Protein AF-A0A960K4B6-F1 (afdb_monomer_lite)

pLDDT: mean 74.16, std 25.26, range [25.56, 98.56]

Structure (mmCIF, N/CA/C/O backbone):
data_AF-A0A960K4B6-F1
#
_entry.id   AF-A0A960K4B6-F1
#
loop_
_atom_site.group_PDB
_atom_site.id
_atom_site.type_symbol
_atom_site.label_atom_id
_atom_site.label_alt_id
_atom_site.label_comp_id
_atom_site.label_asym_id
_atom_site.label_entity_id
_atom_site.label_seq_id
_atom_site.pdbx_PDB_ins_code
_atom_site.Cartn_x
_atom_site.Cartn_y
_atom_site.Cartn_z
_atom_site.occupancy
_atom_site.B_iso_or_equiv
_atom_site.auth_seq_id
_atom_site.auth_comp_id
_atom_site.auth_asym_id
_atom_site.auth_atom_id
_atom_site.pdbx_PDB_model_num
ATOM 1 N N . MET A 1 1 ? 28.097 -23.115 56.013 1.00 58.34 1 MET A N 1
ATOM 2 C CA . MET A 1 1 ? 27.696 -21.868 55.312 1.00 58.34 1 MET A CA 1
ATOM 3 C C . MET A 1 1 ? 27.474 -22.027 53.795 1.00 58.34 1 MET A C 1
ATOM 5 O O . MET A 1 1 ? 26.961 -21.096 53.191 1.00 58.34 1 MET A O 1
ATOM 9 N N . ASN A 1 2 ? 27.730 -23.191 53.174 1.00 57.69 2 ASN A N 1
ATOM 10 C CA . ASN A 1 2 ? 27.691 -23.323 51.705 1.00 57.69 2 ASN A CA 1
ATOM 11 C C . ASN A 1 2 ? 26.313 -23.585 51.059 1.00 57.69 2 ASN A C 1
ATOM 13 O O . ASN A 1 2 ? 26.154 -23.246 49.891 1.00 57.69 2 ASN A O 1
ATOM 17 N N . SER A 1 3 ? 25.303 -24.122 51.763 1.00 62.88 3 SER A N 1
ATOM 18 C CA . SER A 1 3 ? 24.013 -24.459 51.115 1.00 62.88 3 SER A CA 1
ATOM 19 C C . SER A 1 3 ? 23.072 -23.261 50.916 1.00 62.88 3 SER A C 1
ATOM 21 O O . SER A 1 3 ? 22.309 -23.222 49.951 1.00 62.88 3 SER A O 1
ATOM 23 N N . LYS A 1 4 ? 23.162 -22.231 51.772 1.00 59.06 4 LYS A N 1
ATOM 24 C CA . LYS A 1 4 ? 22.345 -21.009 51.644 1.00 59.06 4 LYS A CA 1
ATOM 25 C C . 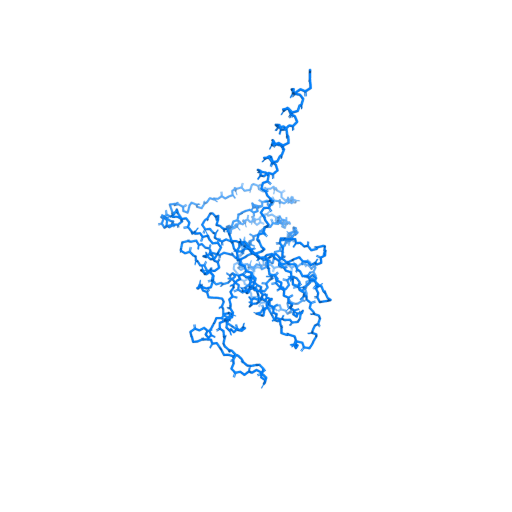LYS A 1 4 ? 22.725 -20.187 50.405 1.00 59.06 4 LYS A C 1
ATOM 27 O O . LYS A 1 4 ? 21.853 -19.617 49.755 1.00 59.06 4 LYS A O 1
ATOM 32 N N . LEU A 1 5 ? 24.005 -20.196 50.023 1.00 68.88 5 LEU A N 1
ATOM 33 C CA . LEU A 1 5 ? 24.502 -19.490 48.838 1.00 68.88 5 LEU A CA 1
ATOM 34 C C . LEU A 1 5 ? 24.047 -20.161 47.528 1.00 68.88 5 LEU A C 1
ATOM 36 O O . LEU A 1 5 ? 23.812 -19.488 46.526 1.00 68.88 5 LEU A O 1
ATOM 40 N N . THR A 1 6 ? 23.875 -21.487 47.533 1.00 68.81 6 THR A N 1
ATOM 41 C CA . THR A 1 6 ? 23.407 -22.251 46.364 1.00 68.81 6 THR A CA 1
ATOM 42 C C . THR A 1 6 ? 21.914 -22.051 46.113 1.00 68.81 6 THR A C 1
ATOM 44 O O . THR A 1 6 ? 21.504 -21.904 44.962 1.00 68.81 6 THR A O 1
ATOM 47 N N . ALA A 1 7 ? 21.107 -21.992 47.177 1.00 67.94 7 ALA A N 1
ATOM 48 C CA . ALA A 1 7 ? 19.676 -21.708 47.077 1.00 67.94 7 ALA A CA 1
ATOM 49 C C . ALA A 1 7 ? 19.412 -20.284 46.557 1.00 67.94 7 ALA A C 1
ATOM 51 O O . ALA A 1 7 ? 18.596 -20.103 45.654 1.00 67.94 7 ALA A O 1
ATOM 52 N N . PHE A 1 8 ? 20.167 -19.293 47.045 1.00 70.69 8 PHE A N 1
ATOM 53 C CA . PHE A 1 8 ? 20.039 -17.904 46.597 1.00 70.69 8 PHE A CA 1
ATOM 54 C C . PHE A 1 8 ? 20.421 -17.730 45.118 1.00 70.69 8 PHE A C 1
ATOM 56 O O . PHE A 1 8 ? 19.698 -17.084 44.363 1.00 70.69 8 PHE A O 1
ATOM 63 N N . ARG A 1 9 ? 21.498 -18.387 44.659 1.00 69.75 9 ARG A N 1
ATOM 64 C CA . ARG A 1 9 ? 21.891 -18.380 43.237 1.00 69.75 9 ARG A CA 1
ATOM 65 C C . ARG A 1 9 ? 20.834 -19.013 42.331 1.00 69.75 9 ARG A C 1
ATOM 67 O O . ARG A 1 9 ? 20.563 -18.478 41.262 1.00 69.75 9 ARG A O 1
ATOM 74 N N . ARG A 1 10 ? 20.203 -20.115 42.752 1.00 71.56 10 ARG A N 1
ATOM 75 C CA . ARG A 1 10 ? 19.125 -20.756 41.976 1.00 71.56 10 ARG A CA 1
ATOM 76 C C . ARG A 1 10 ? 17.871 -19.884 41.911 1.00 71.56 10 ARG A C 1
ATOM 78 O O . ARG A 1 10 ? 17.315 -19.731 40.830 1.00 71.56 10 ARG A O 1
ATOM 85 N N . ALA A 1 11 ? 17.472 -19.267 43.024 1.00 68.25 11 ALA A N 1
ATOM 86 C CA . ALA A 1 11 ? 16.330 -18.352 43.052 1.00 68.25 11 ALA A CA 1
ATOM 87 C C . ALA A 1 11 ? 16.566 -17.118 42.166 1.00 68.25 11 ALA A C 1
ATOM 89 O O . ALA A 1 11 ? 15.678 -16.717 41.420 1.00 68.25 11 ALA A O 1
ATOM 90 N N . MET A 1 12 ? 17.782 -16.564 42.183 1.00 70.62 12 MET A N 1
ATOM 91 C CA . MET A 1 12 ? 18.130 -15.404 41.367 1.00 70.62 12 MET A CA 1
ATOM 92 C C . MET A 1 12 ? 18.181 -15.735 39.866 1.00 70.62 12 MET A C 1
ATOM 94 O O . MET A 1 12 ? 17.694 -14.943 39.067 1.00 70.62 12 MET A O 1
ATOM 98 N N . VAL A 1 13 ? 18.693 -16.911 39.474 1.00 69.88 13 VAL A N 1
ATOM 99 C CA . VAL A 1 13 ? 18.667 -17.364 38.068 1.00 69.88 13 VAL A CA 1
ATOM 100 C C . VAL A 1 13 ? 17.229 -17.565 37.580 1.00 69.88 13 VAL A C 1
ATOM 102 O O . VAL A 1 13 ? 16.900 -17.090 36.497 1.00 69.88 13 VAL A O 1
ATOM 105 N N . PHE A 1 14 ? 16.359 -18.176 38.395 1.00 67.81 14 PHE A N 1
ATOM 106 C CA . PHE A 1 14 ? 14.935 -18.328 38.070 1.00 67.81 14 PHE A CA 1
ATOM 107 C C . PHE A 1 14 ? 14.217 -16.978 37.930 1.00 67.81 14 PHE A C 1
ATOM 109 O O . PHE A 1 14 ? 13.455 -16.785 36.979 1.00 67.81 14 PHE A O 1
ATOM 116 N N . LEU A 1 15 ? 14.489 -16.030 38.832 1.00 64.38 15 LEU A N 1
ATOM 117 C CA . LEU A 1 15 ? 13.916 -14.685 38.777 1.00 64.38 15 LEU A CA 1
ATOM 118 C C . LEU A 1 15 ? 14.389 -13.927 37.524 1.00 64.38 15 LEU A C 1
ATOM 120 O O . LEU A 1 15 ? 13.577 -13.288 36.860 1.00 64.38 15 LEU A O 1
ATOM 124 N N . LEU A 1 16 ? 15.668 -14.054 37.148 1.00 60.41 16 LEU A N 1
ATOM 125 C CA . LEU A 1 16 ? 16.212 -13.418 35.944 1.00 60.41 16 LEU A CA 1
ATOM 126 C C . LEU A 1 16 ? 15.576 -13.984 34.664 1.00 60.41 16 LEU A C 1
ATOM 128 O O . LEU A 1 16 ? 15.208 -13.221 33.774 1.00 60.41 16 LEU A O 1
ATOM 132 N N . THR A 1 17 ? 15.380 -15.304 34.579 1.00 59.88 17 THR A N 1
ATOM 133 C CA . THR A 1 17 ? 14.685 -15.925 33.437 1.00 59.88 17 THR A CA 1
ATOM 134 C C . THR A 1 17 ? 13.208 -15.544 33.360 1.00 59.88 17 THR A C 1
ATOM 136 O O . THR A 1 17 ? 12.688 -15.371 32.260 1.00 59.88 17 THR A O 1
ATOM 139 N N . LEU A 1 18 ? 12.534 -15.355 34.501 1.00 57.44 18 LEU A N 1
ATOM 140 C CA . LEU A 1 18 ? 11.134 -14.925 34.537 1.00 57.44 18 LEU A CA 1
ATOM 141 C C . LEU A 1 18 ? 10.980 -13.464 34.085 1.00 57.44 18 LEU A C 1
ATOM 143 O O . LEU A 1 18 ? 10.060 -13.150 33.336 1.00 57.44 18 LEU A O 1
ATOM 147 N N . VAL A 1 19 ? 11.907 -12.582 34.476 1.00 57.81 19 VAL A N 1
ATOM 148 C CA . VAL A 1 19 ? 11.920 -11.177 34.029 1.00 57.81 19 VAL A CA 1
ATOM 149 C C . VAL A 1 19 ? 12.190 -11.076 32.522 1.00 57.81 19 VAL A C 1
ATOM 151 O O . VAL A 1 19 ? 11.526 -10.296 31.847 1.00 57.81 19 VAL A O 1
ATOM 154 N N . VAL A 1 20 ? 13.077 -11.909 31.964 1.00 56.72 20 VAL A N 1
ATOM 155 C CA . VAL A 1 20 ? 13.324 -11.961 30.507 1.00 56.72 20 VAL A CA 1
ATOM 156 C C . VAL A 1 20 ? 12.122 -12.525 29.731 1.00 56.72 20 VAL A C 1
ATOM 158 O O . VAL A 1 20 ? 11.889 -12.102 28.604 1.00 56.72 20 VAL A O 1
ATOM 161 N N . LEU A 1 21 ? 11.315 -13.418 30.322 1.00 53.50 21 LEU A N 1
ATOM 162 C CA . LEU A 1 21 ? 10.063 -13.896 29.711 1.00 53.50 21 LEU A CA 1
ATOM 163 C C . LEU A 1 21 ? 8.911 -12.877 29.789 1.00 53.50 21 LEU A C 1
ATOM 165 O O . LEU A 1 21 ? 8.047 -12.874 28.916 1.00 53.50 21 LEU A O 1
ATOM 169 N N . LEU A 1 22 ? 8.882 -12.033 30.828 1.00 52.50 22 LEU A N 1
ATOM 170 C CA . LEU A 1 22 ? 7.865 -10.986 31.012 1.00 52.50 22 LEU A CA 1
ATOM 171 C C . LEU A 1 22 ? 8.175 -9.707 30.225 1.00 52.50 22 LEU A C 1
ATOM 173 O O . LEU A 1 22 ? 7.262 -8.940 29.918 1.00 52.50 22 LEU A O 1
ATOM 177 N N . MET A 1 23 ? 9.437 -9.489 29.849 1.00 49.72 23 MET A N 1
ATOM 178 C CA . MET A 1 23 ? 9.809 -8.523 28.818 1.00 49.72 23 MET A CA 1
ATOM 179 C C . MET A 1 23 ? 9.471 -9.114 27.450 1.00 49.72 23 MET A C 1
ATOM 181 O O . MET A 1 23 ? 10.351 -9.560 26.715 1.00 49.72 23 MET A O 1
ATOM 185 N N . GLY A 1 24 ? 8.170 -9.151 27.140 1.00 48.28 24 GLY A N 1
ATOM 186 C CA . GLY A 1 24 ? 7.663 -9.519 25.825 1.00 48.28 24 GLY A CA 1
ATOM 187 C C . GLY A 1 24 ? 8.527 -8.874 24.748 1.00 48.28 24 GLY A C 1
ATOM 188 O O . GLY A 1 24 ? 8.803 -7.673 24.796 1.00 48.28 24 GLY A O 1
ATOM 189 N N . THR A 1 25 ? 9.015 -9.692 23.813 1.00 48.78 25 THR A N 1
ATOM 190 C CA . THR A 1 25 ? 9.734 -9.192 22.641 1.00 48.78 25 THR A CA 1
ATOM 191 C C . THR A 1 25 ? 8.912 -8.053 22.052 1.00 48.78 25 THR A C 1
ATOM 193 O O . THR A 1 25 ? 7.707 -8.266 21.907 1.00 48.78 25 THR A O 1
ATOM 196 N N . PRO A 1 26 ? 9.499 -6.879 21.740 1.00 51.50 26 PRO A N 1
ATOM 197 C CA . PRO A 1 26 ? 8.747 -5.797 21.123 1.00 51.50 26 PRO A CA 1
ATOM 198 C C . PRO A 1 26 ? 8.012 -6.401 19.937 1.00 51.50 26 PRO A C 1
ATOM 200 O O . PRO A 1 26 ? 8.666 -6.930 19.032 1.00 51.50 26 PRO A O 1
ATOM 203 N N . ASP A 1 27 ? 6.677 -6.431 20.020 1.00 49.31 27 ASP A N 1
ATOM 204 C CA . ASP A 1 27 ? 5.833 -7.026 18.995 1.00 49.31 27 ASP A CA 1
ATOM 205 C C . ASP A 1 27 ? 6.339 -6.486 17.670 1.00 49.31 27 ASP A C 1
ATOM 207 O O . ASP A 1 27 ? 6.368 -5.269 17.470 1.00 49.31 27 ASP A O 1
ATOM 211 N N . SER A 1 28 ? 6.858 -7.374 16.816 1.00 53.62 28 SER A N 1
ATOM 212 C CA . SER A 1 28 ? 7.431 -6.960 15.542 1.00 53.62 28 SER A CA 1
ATOM 213 C C . SER A 1 28 ? 6.320 -6.198 14.829 1.00 53.62 28 SER A C 1
ATOM 215 O O . SER A 1 28 ? 5.317 -6.812 14.448 1.00 53.62 28 SER A O 1
ATOM 217 N N . LEU A 1 29 ? 6.440 -4.870 14.748 1.00 64.00 29 LEU A N 1
ATOM 218 C CA . LEU A 1 29 ? 5.318 -4.048 14.332 1.00 64.00 29 LEU A CA 1
ATOM 219 C C . LEU A 1 29 ? 4.958 -4.468 12.916 1.00 64.00 29 LEU A C 1
ATOM 221 O O . LEU A 1 29 ? 5.794 -4.486 12.005 1.00 64.00 29 LEU A O 1
ATOM 225 N N . ALA A 1 30 ? 3.708 -4.878 12.747 1.00 67.88 30 ALA A N 1
ATOM 226 C CA . ALA A 1 30 ? 3.228 -5.273 11.447 1.00 67.88 30 ALA A CA 1
ATOM 227 C C . ALA A 1 30 ? 3.388 -4.109 10.472 1.00 67.88 30 ALA A C 1
ATOM 229 O O . ALA A 1 30 ? 3.145 -2.950 10.784 1.00 67.88 30 ALA A O 1
ATOM 230 N N . LYS A 1 31 ? 3.829 -4.423 9.263 1.00 85.62 31 LYS A N 1
ATOM 231 C CA . LYS A 1 31 ? 4.236 -3.399 8.294 1.00 85.62 31 LYS A CA 1
ATOM 232 C C . LYS A 1 31 ? 3.047 -2.799 7.563 1.00 85.62 31 LYS A C 1
ATOM 234 O O . LYS A 1 31 ? 3.075 -1.632 7.190 1.00 85.62 31 LYS A O 1
ATOM 239 N N . THR A 1 32 ? 1.996 -3.600 7.432 1.00 95.56 32 THR A N 1
ATOM 240 C CA . THR A 1 32 ? 0.631 -3.119 7.282 1.00 95.56 32 THR A CA 1
ATOM 241 C C . THR A 1 32 ? -0.027 -3.220 8.649 1.00 95.56 32 THR A C 1
ATOM 243 O O . THR A 1 32 ? -0.199 -4.339 9.145 1.00 95.56 32 THR A O 1
ATOM 246 N N . THR A 1 33 ? -0.398 -2.090 9.245 1.00 95.31 33 THR A N 1
ATOM 247 C CA . THR A 1 33 ? -1.211 -2.071 10.464 1.00 95.31 33 THR A CA 1
ATOM 248 C C . THR A 1 33 ? -2.643 -1.677 10.155 1.00 95.31 33 THR A C 1
ATOM 250 O O . THR A 1 33 ? -2.915 -0.904 9.237 1.00 95.31 33 THR A O 1
ATOM 253 N N . VAL A 1 34 ? -3.572 -2.214 10.935 1.00 96.81 34 VAL A N 1
ATOM 254 C CA . VAL A 1 34 ? -4.965 -1.776 10.951 1.00 96.81 34 VAL A CA 1
ATOM 255 C C . VAL A 1 34 ? -5.332 -1.500 12.395 1.00 96.81 34 VAL A C 1
ATOM 257 O O . VAL A 1 34 ? -5.162 -2.370 13.251 1.00 96.81 34 VAL A O 1
ATOM 260 N N . ALA A 1 35 ? -5.826 -0.296 12.654 1.00 96.19 35 ALA A N 1
ATOM 261 C CA . ALA A 1 35 ? -6.250 0.131 13.979 1.00 96.19 35 ALA A CA 1
ATOM 262 C C . ALA A 1 35 ? -7.550 0.928 13.885 1.00 96.19 35 ALA A C 1
ATOM 264 O O . ALA A 1 35 ? -7.755 1.680 12.932 1.00 96.19 35 ALA A O 1
ATOM 265 N N . GLU A 1 36 ? -8.419 0.774 14.878 1.00 96.44 36 GLU A N 1
ATOM 266 C CA . GLU A 1 36 ? -9.608 1.605 15.046 1.00 96.44 36 GLU A CA 1
ATOM 267 C C . GLU A 1 36 ? -9.354 2.642 16.137 1.00 96.44 36 GLU A C 1
ATOM 269 O O . GLU A 1 36 ? -8.806 2.323 17.193 1.00 96.44 36 GLU A O 1
ATOM 274 N N . LYS A 1 37 ? -9.734 3.889 15.861 1.00 95.38 37 LYS A N 1
ATOM 275 C CA . LYS A 1 37 ? -9.784 4.963 16.846 1.00 95.38 37 LYS A CA 1
ATOM 276 C C . LYS A 1 37 ? -10.879 5.946 16.447 1.00 95.38 37 LYS A C 1
ATOM 278 O O . LYS A 1 37 ? -10.947 6.355 15.290 1.00 95.38 37 LYS A O 1
ATOM 283 N N . ASP A 1 38 ? -11.718 6.327 17.405 1.00 95.31 38 ASP A N 1
ATOM 284 C CA . ASP A 1 38 ? -12.768 7.341 17.244 1.00 95.31 38 ASP A CA 1
ATOM 285 C C . ASP A 1 38 ? -13.671 7.109 16.017 1.00 95.31 38 ASP A C 1
ATOM 287 O O . ASP A 1 38 ? -13.982 8.023 15.255 1.00 95.31 38 ASP A O 1
ATOM 291 N N . CYS A 1 39 ? -14.104 5.859 15.818 1.00 96.44 39 CYS A N 1
ATOM 292 C CA . CYS A 1 39 ? -14.954 5.433 14.703 1.00 96.44 39 CYS A CA 1
ATOM 293 C C . CYS A 1 39 ? -14.304 5.584 13.318 1.00 96.44 39 CYS A C 1
ATOM 295 O O . CYS A 1 39 ? -14.992 5.597 12.287 1.00 96.44 39 CYS A O 1
ATOM 297 N N . VAL A 1 40 ? -12.972 5.657 13.284 1.00 97.25 40 VAL A N 1
ATOM 298 C CA . VAL A 1 40 ? -12.157 5.645 12.074 1.00 97.25 40 VAL A CA 1
ATOM 299 C C . VAL A 1 40 ? -11.195 4.467 12.133 1.00 97.25 40 VAL A C 1
ATOM 301 O O . VAL A 1 40 ? -10.341 4.369 13.013 1.00 97.25 40 VAL A O 1
ATOM 304 N N . ILE A 1 41 ? -11.305 3.577 11.154 1.00 98.25 41 ILE A N 1
ATOM 305 C CA . ILE A 1 41 ? -10.329 2.519 10.928 1.00 98.25 41 ILE A CA 1
ATOM 306 C C . ILE A 1 41 ? -9.240 3.069 10.013 1.00 98.25 41 ILE A C 1
ATOM 308 O O . ILE A 1 41 ? -9.507 3.495 8.889 1.00 98.25 41 ILE A O 1
ATOM 312 N N . THR A 1 42 ? -8.008 3.060 10.502 1.00 98.38 42 THR A N 1
ATOM 313 C CA . THR A 1 42 ? -6.822 3.481 9.757 1.00 98.38 42 THR A CA 1
ATOM 314 C C . THR A 1 42 ? -6.054 2.248 9.314 1.00 98.38 42 THR A C 1
ATOM 316 O O . THR A 1 42 ? -5.637 1.450 10.154 1.00 98.38 42 THR A O 1
ATOM 319 N N . ILE A 1 43 ? -5.871 2.101 8.005 1.00 98.50 43 ILE A N 1
ATOM 320 C CA . ILE A 1 43 ? -4.998 1.095 7.401 1.00 98.50 43 ILE A CA 1
ATOM 321 C C . ILE A 1 43 ? -3.689 1.800 7.044 1.00 98.50 43 ILE A C 1
ATOM 323 O O . ILE A 1 43 ? -3.655 2.616 6.122 1.00 98.50 43 ILE A O 1
ATOM 327 N N . THR A 1 44 ? -2.621 1.509 7.781 1.00 98.19 44 THR A N 1
ATOM 328 C CA . THR A 1 44 ? -1.305 2.120 7.566 1.00 98.19 44 THR A CA 1
ATOM 329 C C . THR A 1 44 ? -0.391 1.144 6.848 1.00 98.19 44 THR A C 1
ATOM 331 O O . THR A 1 44 ? -0.144 0.046 7.345 1.00 98.19 44 THR A O 1
ATOM 334 N N . LEU A 1 45 ? 0.154 1.555 5.707 1.00 98.19 45 LEU A N 1
ATOM 335 C CA . LEU A 1 45 ? 1.106 0.782 4.921 1.00 98.19 45 LEU A CA 1
ATOM 336 C C . LEU A 1 45 ? 2.496 1.422 5.008 1.00 98.19 45 LEU A C 1
ATOM 338 O O . LEU A 1 45 ? 2.735 2.491 4.449 1.00 98.19 45 LEU A O 1
ATOM 342 N N . ASN A 1 46 ? 3.427 0.755 5.686 1.00 97.62 46 ASN A N 1
ATOM 343 C CA . ASN A 1 46 ? 4.820 1.185 5.788 1.00 97.62 46 ASN A CA 1
ATOM 344 C C . ASN A 1 46 ? 5.667 0.443 4.751 1.00 97.62 46 ASN A C 1
ATOM 346 O O . ASN A 1 46 ? 5.759 -0.785 4.781 1.00 97.62 46 ASN A O 1
ATOM 350 N N . ILE A 1 47 ? 6.305 1.168 3.839 1.00 98.25 47 ILE A N 1
ATOM 351 C CA . ILE A 1 47 ? 7.147 0.643 2.761 1.00 98.25 47 ILE A CA 1
ATOM 352 C C . ILE A 1 47 ? 8.534 1.265 2.884 1.00 98.25 47 ILE A C 1
ATOM 354 O O . ILE A 1 47 ? 8.678 2.463 3.092 1.00 98.25 47 ILE A O 1
ATOM 358 N N . GLN A 1 48 ? 9.570 0.458 2.703 1.00 97.88 48 GLN A N 1
ATOM 359 C CA . GLN A 1 48 ? 10.926 0.920 2.469 1.00 97.88 48 GLN A CA 1
ATOM 360 C C . GLN A 1 48 ? 11.354 0.464 1.081 1.00 97.88 48 GLN A C 1
ATOM 362 O O . GLN A 1 48 ? 11.280 -0.727 0.748 1.00 97.88 48 GLN A O 1
ATOM 367 N N . ILE A 1 49 ? 11.803 1.424 0.282 1.00 98.44 49 ILE A N 1
ATOM 368 C CA . ILE A 1 49 ? 12.331 1.182 -1.050 1.00 98.44 49 ILE A CA 1
ATOM 369 C C . ILE A 1 49 ? 13.862 1.181 -1.047 1.00 98.44 49 ILE A C 1
ATOM 371 O O . ILE A 1 49 ? 14.510 1.909 -0.295 1.00 98.44 49 ILE A O 1
ATOM 375 N N . SER A 1 50 ? 14.438 0.340 -1.902 1.00 97.94 50 SER A N 1
ATOM 376 C CA . SER A 1 50 ? 15.886 0.199 -2.094 1.00 97.94 50 SER A CA 1
ATOM 377 C C . SER A 1 50 ? 16.212 -0.132 -3.550 1.00 97.94 50 SER A C 1
ATOM 379 O O . SER A 1 50 ? 15.332 -0.544 -4.298 1.00 97.94 50 SER A O 1
ATOM 381 N N . GLY A 1 51 ? 17.473 -0.018 -3.963 1.00 97.00 51 GLY A N 1
ATOM 382 C CA . GLY A 1 51 ? 17.910 -0.369 -5.318 1.00 97.00 51 GLY A CA 1
ATOM 383 C C . GLY A 1 51 ? 18.079 0.837 -6.248 1.00 97.00 51 GLY A C 1
ATOM 384 O O . GLY A 1 51 ? 17.831 1.971 -5.849 1.00 97.00 51 GLY A O 1
ATOM 385 N N . PRO A 1 52 ? 18.544 0.610 -7.489 1.00 96.88 52 PRO A N 1
ATOM 386 C CA . PRO A 1 52 ? 19.036 1.679 -8.359 1.00 96.88 52 PRO A CA 1
ATOM 387 C C . PRO A 1 52 ? 17.956 2.663 -8.827 1.00 96.88 52 PRO A C 1
ATOM 389 O O . PRO A 1 52 ? 18.299 3.776 -9.215 1.00 96.88 52 PRO A O 1
ATOM 392 N N . GLY A 1 53 ? 16.677 2.270 -8.824 1.00 97.19 53 GLY A N 1
ATOM 393 C CA . GLY A 1 53 ? 15.560 3.165 -9.150 1.00 97.19 53 GLY A CA 1
ATOM 394 C C . GLY A 1 53 ? 14.922 3.830 -7.924 1.00 97.19 53 GLY A C 1
ATOM 395 O O . GLY A 1 53 ? 13.979 4.601 -8.069 1.00 97.19 53 GLY A O 1
ATOM 396 N N . ALA A 1 54 ? 15.393 3.531 -6.707 1.00 97.62 54 ALA A N 1
ATOM 397 C CA . ALA A 1 54 ? 14.810 4.065 -5.481 1.00 97.62 54 ALA A CA 1
ATOM 398 C C . ALA A 1 54 ? 15.278 5.509 -5.242 1.00 97.62 54 ALA A C 1
ATOM 400 O O . ALA A 1 54 ? 16.355 5.763 -4.704 1.00 97.62 54 ALA A O 1
ATOM 401 N N . THR A 1 55 ? 14.459 6.467 -5.666 1.00 97.44 55 THR A N 1
ATOM 402 C CA . THR A 1 55 ? 14.683 7.903 -5.454 1.00 97.44 55 THR A CA 1
ATOM 403 C C . THR A 1 55 ? 13.601 8.487 -4.548 1.00 97.44 55 THR A C 1
ATOM 405 O O . THR A 1 55 ? 12.536 7.891 -4.370 1.00 97.44 55 THR A O 1
ATOM 408 N N . ALA A 1 56 ? 13.843 9.676 -3.986 1.00 97.81 56 ALA A N 1
ATOM 409 C CA . ALA A 1 56 ? 12.834 10.381 -3.191 1.00 97.81 56 ALA A CA 1
ATOM 410 C C . ALA A 1 56 ? 11.574 10.699 -4.019 1.00 97.81 56 ALA A C 1
ATOM 412 O O . ALA A 1 56 ? 10.460 10.536 -3.531 1.00 97.81 56 ALA A O 1
ATOM 413 N N . ALA A 1 57 ? 11.744 11.053 -5.299 1.00 97.38 57 ALA A N 1
ATOM 414 C CA . ALA A 1 57 ? 10.633 11.290 -6.219 1.00 97.38 57 ALA A CA 1
ATOM 415 C C . ALA A 1 57 ? 9.788 10.024 -6.446 1.00 97.38 57 ALA A C 1
ATOM 417 O O . ALA A 1 57 ? 8.560 10.085 -6.414 1.00 97.38 57 ALA A O 1
ATOM 418 N N . VAL A 1 58 ? 10.427 8.858 -6.610 1.00 98.00 58 VAL A N 1
ATOM 419 C CA . VAL A 1 58 ? 9.710 7.578 -6.722 1.00 98.00 58 VAL A CA 1
ATOM 420 C C . VAL A 1 58 ? 9.000 7.230 -5.411 1.00 98.00 58 VAL A C 1
ATOM 422 O O . VAL A 1 58 ? 7.850 6.799 -5.453 1.00 98.00 58 VAL A O 1
ATOM 425 N N . ALA A 1 59 ? 9.629 7.461 -4.252 1.00 98.44 59 ALA A N 1
ATOM 426 C CA . ALA A 1 59 ? 8.986 7.255 -2.952 1.00 98.44 59 ALA A CA 1
ATOM 427 C C . ALA A 1 59 ? 7.715 8.104 -2.796 1.00 98.44 59 ALA A C 1
ATOM 429 O O . ALA A 1 59 ? 6.665 7.574 -2.427 1.00 98.44 59 ALA A O 1
ATOM 430 N N . GLN A 1 60 ? 7.797 9.393 -3.137 1.00 98.25 60 GLN A N 1
ATOM 431 C CA . GLN A 1 60 ? 6.659 10.306 -3.074 1.00 98.25 60 GLN A CA 1
ATOM 432 C C . GLN A 1 60 ? 5.558 9.901 -4.057 1.00 98.25 60 GLN A C 1
ATOM 434 O O . GLN A 1 60 ? 4.396 9.819 -3.671 1.00 98.25 60 GLN A O 1
ATOM 439 N N . LYS A 1 61 ? 5.919 9.557 -5.300 1.00 98.00 61 LYS A N 1
ATOM 440 C CA . LYS A 1 61 ? 4.966 9.055 -6.299 1.00 98.00 61 LYS A CA 1
ATOM 441 C C . LYS A 1 61 ? 4.230 7.812 -5.797 1.00 98.00 61 LYS A C 1
ATOM 443 O O . LYS A 1 61 ? 3.010 7.754 -5.893 1.00 98.00 61 LYS A O 1
ATOM 448 N N . ILE A 1 62 ? 4.944 6.833 -5.234 1.00 98.56 62 ILE A N 1
ATOM 449 C CA . ILE A 1 62 ? 4.336 5.624 -4.655 1.00 98.56 62 ILE A CA 1
ATOM 450 C C . ILE A 1 62 ? 3.328 6.005 -3.565 1.00 98.56 62 ILE A C 1
ATOM 452 O O . ILE A 1 62 ? 2.197 5.523 -3.600 1.00 98.56 62 ILE A O 1
ATOM 456 N N . LYS A 1 63 ? 3.722 6.874 -2.624 1.00 98.50 63 LYS A N 1
ATOM 457 C CA . LYS A 1 63 ? 2.844 7.343 -1.544 1.00 98.50 63 LYS A CA 1
ATOM 458 C C . LYS A 1 63 ? 1.565 7.971 -2.103 1.00 98.50 63 LYS A C 1
ATOM 460 O O . LYS A 1 63 ? 0.475 7.463 -1.842 1.00 98.50 63 LYS A O 1
ATOM 465 N N . THR A 1 64 ? 1.714 9.029 -2.898 1.00 98.25 64 THR A N 1
ATOM 466 C CA . THR A 1 64 ? 0.598 9.823 -3.425 1.00 98.25 64 THR A CA 1
ATOM 467 C C . THR A 1 64 ? -0.362 8.970 -4.251 1.00 98.25 64 THR A C 1
ATOM 469 O O . THR A 1 64 ? -1.571 9.037 -4.054 1.00 98.25 64 THR A O 1
ATOM 472 N N . GLU A 1 65 ? 0.148 8.124 -5.146 1.00 98.06 65 GLU A N 1
ATOM 473 C CA . GLU A 1 65 ? -0.696 7.315 -6.033 1.00 98.06 65 GLU A CA 1
ATOM 474 C C . GLU A 1 65 ? -1.489 6.237 -5.281 1.00 98.06 65 GLU A C 1
ATOM 476 O O . GLU A 1 65 ? -2.656 5.987 -5.599 1.00 98.06 65 GLU A O 1
ATOM 481 N N . ILE A 1 66 ? -0.892 5.608 -4.260 1.00 98.56 66 ILE A N 1
ATOM 482 C CA . ILE A 1 66 ? -1.606 4.623 -3.438 1.00 98.56 66 ILE A CA 1
ATOM 483 C C . ILE A 1 66 ? -2.694 5.322 -2.612 1.00 98.56 66 ILE A C 1
ATOM 485 O O . ILE A 1 66 ? -3.841 4.865 -2.616 1.00 98.56 66 ILE A O 1
ATOM 489 N N . GLU A 1 67 ? -2.370 6.431 -1.940 1.00 98.38 67 GLU A N 1
ATOM 490 C CA . GLU A 1 67 ? -3.340 7.182 -1.130 1.00 98.38 67 GLU A CA 1
ATOM 491 C C . GLU A 1 67 ? -4.495 7.707 -1.990 1.00 98.38 67 GLU A C 1
ATOM 493 O O . GLU A 1 67 ? -5.657 7.466 -1.655 1.00 98.38 67 GLU A O 1
ATOM 498 N N . ASN A 1 68 ? -4.205 8.304 -3.150 1.00 97.88 68 ASN A N 1
ATOM 499 C CA . ASN A 1 68 ? -5.223 8.775 -4.093 1.00 97.88 68 ASN A CA 1
ATOM 500 C C . ASN A 1 68 ? -6.118 7.635 -4.598 1.00 97.88 68 ASN A C 1
ATOM 502 O O . ASN A 1 68 ? -7.330 7.804 -4.751 1.00 97.88 68 ASN A O 1
ATOM 506 N N . CYS A 1 69 ? -5.555 6.452 -4.855 1.00 97.69 69 CYS A N 1
ATOM 507 C CA . CYS A 1 69 ? -6.341 5.318 -5.330 1.00 97.69 69 CYS A CA 1
ATOM 508 C C . CYS A 1 69 ? -7.347 4.823 -4.276 1.00 97.69 69 CYS A C 1
ATOM 510 O O . CYS A 1 69 ? -8.489 4.494 -4.619 1.00 97.69 69 CYS A O 1
ATOM 512 N N . TYR A 1 70 ? -6.932 4.734 -3.011 1.00 98.19 70 TYR A N 1
ATOM 513 C CA . TYR A 1 70 ? -7.737 4.121 -1.953 1.00 98.19 70 TYR A CA 1
ATOM 514 C C . TYR A 1 70 ? -8.622 5.118 -1.191 1.00 98.19 70 TYR A C 1
ATOM 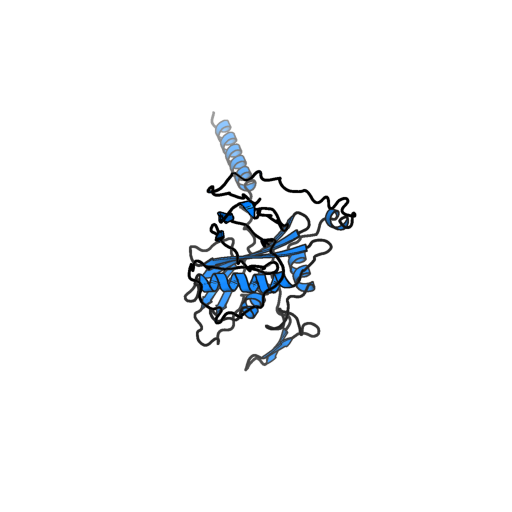516 O O . TYR A 1 70 ? -9.774 4.793 -0.900 1.00 98.19 70 TYR A O 1
ATOM 524 N N . ASN A 1 71 ? -8.151 6.334 -0.904 1.00 97.88 71 ASN A N 1
ATOM 525 C CA . ASN A 1 71 ? -8.913 7.296 -0.098 1.00 97.88 71 ASN A CA 1
ATOM 526 C C . ASN A 1 71 ? -10.078 7.950 -0.861 1.00 97.88 71 ASN A C 1
ATOM 528 O O . ASN A 1 71 ? -11.066 8.342 -0.245 1.00 97.88 71 ASN A O 1
ATOM 532 N N . ASN A 1 72 ? -10.052 7.958 -2.197 1.00 94.56 72 ASN A N 1
ATOM 533 C CA . ASN A 1 72 ? -11.109 8.562 -3.020 1.00 94.56 72 ASN A CA 1
ATOM 534 C C . ASN A 1 72 ? -12.416 7.743 -3.113 1.00 94.56 72 ASN A C 1
ATOM 536 O O . ASN A 1 72 ? -13.337 8.138 -3.826 1.00 94.56 72 ASN A O 1
ATOM 540 N N . GLN A 1 73 ? -12.523 6.594 -2.434 1.00 93.31 73 GLN A N 1
ATOM 541 C CA . GLN A 1 73 ? -13.700 5.709 -2.516 1.00 93.31 73 GLN A CA 1
ATOM 542 C C . GLN A 1 73 ? -14.648 5.798 -1.305 1.00 93.31 73 GLN A C 1
ATOM 544 O O . GLN A 1 73 ? -15.678 5.128 -1.303 1.00 93.31 73 GLN A O 1
ATOM 549 N N . ASN A 1 74 ? -14.333 6.604 -0.279 1.00 95.44 74 ASN A N 1
ATOM 550 C CA . ASN A 1 74 ? -15.165 6.776 0.926 1.00 95.44 74 ASN A CA 1
ATOM 551 C C . ASN A 1 74 ? -15.583 5.452 1.602 1.00 95.44 74 ASN A C 1
ATOM 553 O O . ASN A 1 74 ? -16.740 5.268 1.993 1.00 95.44 74 ASN A O 1
ATOM 557 N N . PHE A 1 75 ? -14.637 4.520 1.735 1.00 98.19 75 PHE A N 1
ATOM 558 C CA . PHE A 1 75 ? -14.888 3.196 2.297 1.00 98.19 75 PHE A CA 1
ATOM 559 C C . PHE A 1 75 ? -15.426 3.245 3.733 1.00 98.19 75 PHE A C 1
ATOM 561 O O . PHE A 1 75 ? -15.051 4.096 4.548 1.00 98.19 75 PHE A O 1
ATOM 568 N N . LYS A 1 76 ? -16.275 2.267 4.061 1.00 97.88 76 LYS A N 1
ATOM 569 C CA . LYS A 1 76 ? -16.804 2.056 5.415 1.00 97.88 76 LYS A CA 1
ATOM 570 C C . LYS A 1 76 ? -16.699 0.598 5.827 1.00 97.88 76 LYS A C 1
ATOM 572 O O . LYS A 1 76 ? -16.850 -0.290 4.997 1.00 97.88 76 LYS A O 1
ATOM 577 N N . PHE A 1 77 ? -16.496 0.345 7.110 1.00 97.44 77 PHE A N 1
ATOM 578 C CA . PHE A 1 77 ? -16.568 -0.996 7.684 1.00 97.44 77 PHE A CA 1
ATOM 579 C C . PHE A 1 77 ? -17.538 -0.967 8.859 1.00 97.44 77 PHE A C 1
ATOM 581 O O . PHE A 1 77 ? -17.293 -0.296 9.864 1.00 97.44 77 PHE A O 1
ATOM 588 N N . ASP A 1 78 ? -18.676 -1.636 8.693 1.00 96.06 78 ASP A N 1
ATOM 589 C CA . ASP A 1 78 ? -19.869 -1.440 9.514 1.00 96.06 78 ASP A CA 1
ATOM 590 C C . ASP A 1 78 ? -20.252 0.050 9.604 1.00 96.06 78 ASP A C 1
ATOM 592 O O . ASP A 1 78 ? -20.756 0.629 8.644 1.00 96.06 78 ASP A O 1
ATOM 596 N N . CYS A 1 79 ? -19.999 0.689 10.746 1.00 94.56 79 CYS A N 1
ATOM 597 C CA . CYS A 1 79 ? -20.286 2.105 10.988 1.00 94.56 79 CYS A CA 1
ATOM 598 C C . CYS A 1 79 ? -19.031 2.990 11.011 1.00 94.56 79 CYS A C 1
ATOM 600 O O . CYS A 1 79 ? -19.158 4.211 11.097 1.00 94.56 79 CYS A O 1
ATOM 602 N N . CYS A 1 80 ? -17.838 2.404 10.893 1.00 97.56 80 CYS A N 1
ATOM 603 C CA . CYS A 1 80 ? -16.581 3.137 10.915 1.00 97.56 80 CYS A CA 1
ATOM 604 C C . CYS A 1 80 ? -16.225 3.635 9.514 1.00 97.56 80 CYS A C 1
ATOM 606 O O . CYS A 1 80 ? -16.363 2.901 8.528 1.00 97.56 80 CYS A O 1
ATOM 608 N N . LYS A 1 81 ? -15.715 4.866 9.427 1.00 97.88 81 LYS A N 1
ATOM 609 C CA . LYS A 1 81 ? -15.034 5.346 8.215 1.00 97.88 81 LYS A CA 1
ATOM 610 C C . LYS A 1 81 ? -13.694 4.626 8.086 1.00 97.88 81 LYS A C 1
ATOM 612 O O . LYS A 1 81 ? -13.074 4.316 9.101 1.00 97.88 81 LYS A O 1
ATOM 617 N N . VAL A 1 82 ? -13.238 4.381 6.865 1.00 98.56 82 VAL A N 1
ATOM 618 C CA . VAL A 1 82 ? -11.919 3.789 6.618 1.00 98.56 82 VAL A CA 1
ATOM 619 C C . VAL A 1 82 ? -11.026 4.809 5.923 1.00 98.56 82 VAL A C 1
ATOM 621 O O . VAL A 1 82 ? -11.454 5.434 4.954 1.00 98.56 82 VAL A O 1
ATOM 624 N N . LYS A 1 83 ? -9.790 4.959 6.406 1.00 98.06 83 LYS A N 1
ATOM 625 C CA . LYS A 1 83 ? -8.746 5.771 5.771 1.00 98.06 83 LYS A CA 1
ATOM 626 C C . LYS A 1 83 ? -7.464 4.969 5.587 1.00 98.06 83 LYS A C 1
ATOM 628 O O . LYS A 1 83 ? -7.141 4.107 6.406 1.00 98.06 83 LYS A O 1
ATOM 633 N N . PHE A 1 84 ? -6.728 5.288 4.536 1.00 98.50 84 PHE A N 1
ATOM 634 C CA . PHE A 1 84 ? -5.434 4.705 4.212 1.00 98.50 84 PHE A CA 1
ATOM 635 C C . PHE A 1 84 ? -4.340 5.743 4.437 1.00 98.50 84 PHE A C 1
ATOM 637 O O . PHE A 1 84 ? -4.492 6.897 4.037 1.00 98.50 84 PHE A O 1
ATOM 644 N N . VAL A 1 85 ? -3.251 5.323 5.074 1.00 98.19 85 VAL A N 1
ATOM 645 C CA . VAL A 1 85 ? -2.048 6.134 5.294 1.00 98.19 85 VAL A CA 1
ATOM 646 C C . VAL A 1 85 ? -0.858 5.360 4.756 1.00 98.19 85 VAL A C 1
ATOM 648 O O . VAL A 1 85 ? -0.672 4.192 5.105 1.00 98.19 85 VAL A O 1
ATOM 651 N N . VAL A 1 86 ? -0.048 5.984 3.910 1.00 98.44 86 VAL A N 1
ATOM 652 C CA . VAL A 1 86 ? 1.095 5.331 3.271 1.00 98.44 86 VAL A CA 1
ATOM 653 C C . VAL A 1 86 ? 2.376 6.060 3.648 1.00 98.44 86 VAL A C 1
ATOM 655 O O . VAL A 1 86 ? 2.557 7.248 3.390 1.00 98.44 86 VAL A O 1
ATOM 658 N N . ASN A 1 87 ? 3.308 5.313 4.231 1.00 98.00 87 ASN A N 1
ATOM 659 C CA . ASN A 1 87 ? 4.625 5.811 4.596 1.00 98.00 87 ASN A CA 1
ATOM 660 C C . ASN A 1 87 ? 5.662 5.123 3.715 1.00 98.00 87 ASN A C 1
ATOM 662 O O . ASN A 1 87 ? 5.800 3.903 3.776 1.00 98.00 87 ASN A O 1
ATOM 666 N N . VAL A 1 88 ? 6.403 5.889 2.912 1.00 98.19 88 VAL A N 1
ATOM 667 C CA . VAL A 1 88 ? 7.454 5.344 2.043 1.00 98.19 88 VAL A CA 1
ATOM 668 C C . VAL A 1 88 ? 8.804 5.922 2.444 1.00 98.19 88 VAL A C 1
ATOM 670 O O . VAL A 1 88 ? 9.041 7.119 2.314 1.00 98.19 88 VAL A O 1
ATOM 673 N N . LYS A 1 89 ? 9.700 5.063 2.928 1.00 97.12 89 LYS A N 1
ATOM 674 C CA . LYS A 1 89 ? 11.086 5.407 3.259 1.00 97.12 89 LYS A CA 1
ATOM 675 C C . LYS A 1 89 ? 11.996 5.072 2.084 1.00 97.12 89 LYS A C 1
ATOM 677 O O . LYS A 1 89 ? 11.897 3.979 1.528 1.00 97.12 89 LYS A O 1
ATOM 682 N N . ASN A 1 90 ? 12.903 5.979 1.737 1.00 95.75 90 ASN A N 1
ATOM 683 C CA . ASN A 1 90 ? 13.920 5.744 0.716 1.00 95.75 90 ASN A CA 1
ATOM 684 C C . ASN A 1 90 ? 15.296 5.520 1.356 1.00 95.75 90 ASN A C 1
ATOM 686 O O . ASN A 1 90 ? 15.790 6.396 2.063 1.00 95.75 90 ASN A O 1
ATOM 690 N N . GLY A 1 91 ? 15.923 4.375 1.074 1.00 88.19 91 GLY A N 1
ATOM 691 C CA . GLY A 1 91 ? 17.286 4.077 1.521 1.00 88.19 91 GLY A CA 1
ATOM 692 C C . GLY A 1 91 ? 17.419 3.779 3.021 1.00 88.19 91 GLY A C 1
ATOM 693 O O . GLY A 1 91 ? 16.442 3.462 3.701 1.00 88.19 91 GLY A O 1
ATOM 694 N N . GLY A 1 92 ? 18.661 3.846 3.512 1.00 90.69 92 GLY A N 1
ATOM 695 C CA . GLY A 1 92 ? 19.038 3.548 4.899 1.00 90.69 92 GLY A CA 1
ATOM 696 C C . GLY A 1 92 ? 19.124 2.049 5.235 1.00 90.69 92 GLY A C 1
ATOM 697 O O . GLY A 1 92 ? 18.861 1.197 4.380 1.00 90.69 92 GLY A O 1
ATOM 698 N N . PRO A 1 93 ? 19.503 1.707 6.483 1.00 93.12 93 PRO A N 1
ATOM 699 C CA . PRO A 1 93 ? 19.453 0.335 6.978 1.00 93.12 93 PRO A CA 1
ATOM 700 C C . PRO A 1 93 ? 18.047 -0.253 6.857 1.00 93.12 93 PRO A C 1
ATOM 702 O O . PRO A 1 93 ? 17.047 0.466 6.902 1.00 93.12 93 PRO A O 1
ATOM 705 N N . ARG A 1 94 ? 17.962 -1.579 6.726 1.00 92.25 94 ARG A N 1
ATOM 706 C CA . ARG A 1 94 ? 16.684 -2.292 6.655 1.00 92.25 94 ARG A CA 1
ATOM 707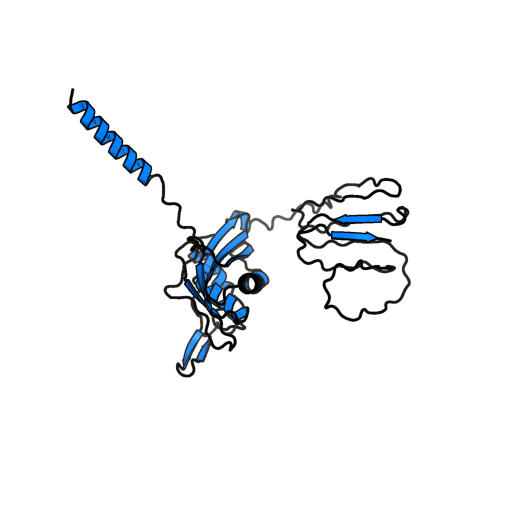 C C . ARG A 1 94 ? 15.827 -1.972 7.881 1.00 92.25 94 ARG A C 1
ATOM 709 O O . ARG A 1 94 ? 16.183 -2.332 8.998 1.00 92.25 94 ARG A O 1
ATOM 716 N N . ASP A 1 95 ? 14.665 -1.384 7.642 1.00 90.94 95 ASP A N 1
ATOM 717 C CA . ASP A 1 95 ? 13.667 -1.086 8.656 1.00 90.94 95 ASP A CA 1
ATOM 718 C C . ASP A 1 95 ? 12.825 -2.344 8.954 1.00 90.94 95 ASP A C 1
ATOM 720 O O . ASP A 1 95 ? 12.082 -2.832 8.081 1.00 90.94 95 ASP A O 1
ATOM 724 N N . PRO A 1 96 ? 12.908 -2.896 10.180 1.00 89.50 96 PRO A N 1
ATOM 725 C CA . PRO A 1 96 ? 12.119 -4.057 10.570 1.00 89.50 96 PRO A CA 1
ATOM 726 C C . PRO A 1 96 ? 10.610 -3.787 10.551 1.00 89.50 96 PRO A C 1
ATOM 728 O O . PRO A 1 96 ? 9.860 -4.755 10.466 1.00 89.50 96 PRO A O 1
ATOM 731 N N . ASN A 1 97 ? 10.174 -2.524 10.506 1.00 91.31 97 ASN A N 1
ATOM 732 C CA . ASN A 1 97 ? 8.772 -2.100 10.535 1.00 91.31 97 ASN A CA 1
ATOM 733 C C . ASN A 1 97 ? 8.233 -1.654 9.161 1.00 91.31 97 ASN A C 1
ATOM 735 O O . ASN A 1 97 ? 7.102 -1.185 9.069 1.00 91.31 97 ASN A O 1
ATOM 739 N N . SER A 1 98 ? 8.991 -1.857 8.071 1.00 95.56 98 SER A N 1
ATOM 740 C CA . SER A 1 98 ? 8.563 -1.491 6.707 1.00 95.56 98 SER A CA 1
ATOM 741 C C . SER A 1 98 ? 8.673 -2.626 5.686 1.00 95.56 98 SER A C 1
ATOM 743 O O . SER A 1 98 ? 9.607 -3.440 5.729 1.00 95.56 98 SER A O 1
ATOM 745 N N . HIS A 1 99 ? 7.698 -2.741 4.774 1.00 97.19 99 HIS A N 1
ATOM 746 C CA . HIS A 1 99 ? 7.703 -3.706 3.666 1.00 97.19 99 HIS A CA 1
ATOM 747 C C . HIS A 1 99 ? 8.909 -3.432 2.773 1.00 97.19 99 HIS A C 1
ATOM 749 O O . HIS A 1 99 ? 9.303 -2.287 2.613 1.00 97.19 99 HIS A O 1
ATOM 755 N N . GLN A 1 100 ? 9.522 -4.474 2.220 1.00 97.19 100 GLN A N 1
ATOM 756 C CA . GLN A 1 100 ? 10.859 -4.351 1.632 1.00 97.19 100 GLN A CA 1
ATOM 757 C C . GLN A 1 100 ? 10.781 -4.481 0.120 1.00 97.19 100 GLN A C 1
ATOM 759 O O . GLN A 1 100 ? 10.691 -5.591 -0.413 1.00 97.19 100 GLN A O 1
ATOM 764 N N . ILE A 1 101 ? 10.786 -3.345 -0.567 1.00 98.25 101 ILE A N 1
ATOM 765 C CA . ILE A 1 101 ? 10.584 -3.284 -2.011 1.00 98.25 101 ILE A CA 1
ATOM 766 C C . ILE A 1 101 ? 11.883 -2.866 -2.688 1.00 98.25 101 ILE A C 1
ATOM 768 O O . ILE A 1 101 ? 12.463 -1.824 -2.391 1.00 98.25 101 ILE A O 1
ATOM 772 N N . LYS A 1 102 ? 12.348 -3.685 -3.629 1.00 98.00 102 LYS A N 1
ATOM 773 C CA . LYS A 1 102 ? 13.431 -3.286 -4.525 1.00 98.00 102 LYS A CA 1
ATOM 774 C C . LYS A 1 102 ? 12.841 -2.514 -5.703 1.00 98.00 102 LYS A C 1
ATOM 776 O O . LYS A 1 102 ? 11.971 -3.036 -6.387 1.00 98.00 102 LYS A O 1
ATOM 781 N N . ILE A 1 103 ? 13.328 -1.313 -5.968 1.00 98.38 103 ILE A N 1
ATOM 782 C CA . ILE A 1 103 ? 12.997 -0.535 -7.156 1.00 98.38 103 ILE A CA 1
ATOM 783 C C . ILE A 1 103 ? 14.103 -0.724 -8.189 1.00 98.38 103 ILE A C 1
ATOM 785 O O . ILE A 1 103 ? 15.280 -0.439 -7.935 1.00 98.38 103 ILE A O 1
ATOM 789 N N . VAL A 1 104 ? 13.727 -1.237 -9.355 1.00 97.75 104 VAL A N 1
ATOM 790 C CA . VAL A 1 104 ? 14.627 -1.384 -10.504 1.00 97.75 104 VAL A CA 1
ATOM 791 C C . VAL A 1 104 ? 14.466 -0.198 -11.445 1.00 97.75 104 VAL A C 1
ATOM 793 O O . VAL A 1 104 ? 13.360 0.314 -11.587 1.00 97.75 104 VAL A O 1
ATOM 796 N N . LYS A 1 105 ? 15.565 0.215 -12.089 1.00 97.25 105 LYS A N 1
ATOM 797 C CA . LYS A 1 105 ? 15.501 1.136 -13.227 1.00 97.25 105 LYS A CA 1
ATOM 798 C C . LYS A 1 105 ? 14.972 0.386 -14.440 1.00 97.25 105 LYS A C 1
ATOM 800 O O . LYS A 1 105 ? 15.577 -0.604 -14.851 1.00 97.25 105 LYS A O 1
ATOM 805 N N . ASP A 1 106 ? 13.878 0.861 -15.006 1.00 95.00 106 ASP A N 1
ATOM 806 C CA . ASP A 1 106 ? 13.220 0.250 -16.159 1.00 95.00 106 ASP A CA 1
ATOM 807 C C . ASP A 1 106 ? 12.709 1.334 -17.123 1.00 95.00 106 ASP A C 1
ATOM 809 O O . ASP A 1 106 ? 11.505 1.527 -17.278 1.00 95.00 106 ASP A O 1
ATOM 813 N N . PRO A 1 107 ? 13.621 2.052 -17.806 1.00 87.88 107 PRO A N 1
ATOM 814 C CA . PRO A 1 107 ? 13.255 3.140 -18.717 1.00 87.88 107 PRO A CA 1
ATOM 815 C C . PRO A 1 107 ? 12.382 2.683 -19.896 1.00 87.88 107 PRO A C 1
ATOM 817 O O . PRO A 1 107 ? 11.733 3.499 -20.539 1.00 87.88 107 PRO A O 1
ATOM 820 N N . GLY A 1 108 ? 12.354 1.379 -20.190 1.00 87.56 108 GLY A N 1
ATOM 821 C CA . GLY A 1 108 ? 11.505 0.801 -21.230 1.00 87.56 108 GLY A CA 1
ATOM 822 C C . GLY A 1 108 ? 10.106 0.395 -20.760 1.00 87.56 108 GLY A C 1
ATOM 823 O O . GLY A 1 108 ? 9.329 -0.068 -21.593 1.00 87.56 108 GLY A O 1
ATOM 824 N N . GLY A 1 109 ? 9.799 0.494 -19.459 1.00 87.81 109 GLY A N 1
ATOM 825 C CA . GLY A 1 109 ? 8.509 0.092 -18.886 1.00 87.81 109 GLY A CA 1
ATOM 826 C C . GLY A 1 109 ? 8.159 -1.386 -19.102 1.00 87.81 109 GLY A C 1
ATOM 827 O O . GLY A 1 109 ? 6.980 -1.737 -19.165 1.00 87.81 109 GLY A O 1
ATOM 828 N N . LYS A 1 110 ? 9.161 -2.256 -19.293 1.00 89.88 110 LYS A N 1
ATOM 829 C CA . LYS A 1 110 ? 8.952 -3.681 -19.613 1.00 89.88 110 LYS A CA 1
ATOM 830 C C . LYS A 1 110 ? 8.887 -4.549 -18.361 1.00 89.88 110 LYS A C 1
ATOM 832 O O . LYS A 1 110 ? 8.441 -5.697 -18.436 1.00 89.88 110 LYS A O 1
ATOM 837 N N . TYR A 1 111 ? 9.370 -4.045 -17.230 1.00 93.56 111 TYR A N 1
ATOM 838 C CA . TYR A 1 111 ? 9.406 -4.793 -15.988 1.00 93.56 111 TYR A CA 1
ATOM 839 C C . TYR A 1 111 ? 8.006 -4.897 -15.379 1.00 93.56 111 TYR A C 1
ATOM 841 O O . TYR A 1 111 ? 7.301 -3.908 -15.187 1.00 93.56 111 TYR A O 1
ATOM 849 N N . VAL A 1 112 ? 7.618 -6.119 -15.015 1.00 93.75 112 VAL A N 1
ATOM 850 C CA . VAL A 1 112 ? 6.350 -6.384 -14.332 1.00 93.75 112 VAL A CA 1
ATOM 851 C C . VAL A 1 112 ? 6.590 -6.358 -12.826 1.00 93.75 112 VAL A C 1
ATOM 853 O O . VAL A 1 112 ? 7.190 -7.280 -12.261 1.00 93.75 112 VAL A O 1
ATOM 856 N N . SER A 1 113 ? 6.122 -5.285 -12.186 1.00 96.62 113 SER A N 1
ATOM 857 C CA . SER A 1 113 ? 6.111 -5.153 -10.729 1.00 96.62 113 SER A CA 1
ATOM 858 C C . SER A 1 113 ? 5.426 -6.352 -10.068 1.00 96.62 113 SER A C 1
ATOM 860 O O . SER A 1 113 ? 4.521 -6.952 -10.642 1.00 96.62 113 SER A O 1
ATOM 862 N N . ASN A 1 114 ? 5.919 -6.747 -8.896 1.00 97.31 114 ASN A N 1
ATOM 863 C CA . ASN A 1 114 ? 5.372 -7.871 -8.143 1.00 97.31 114 ASN A CA 1
ATOM 864 C C . ASN A 1 114 ? 5.664 -7.772 -6.640 1.00 97.31 114 ASN A C 1
ATOM 866 O O . ASN A 1 114 ? 6.664 -7.185 -6.205 1.00 97.31 114 ASN A O 1
ATOM 870 N N . VAL A 1 115 ? 4.839 -8.467 -5.858 1.00 97.75 115 VAL A N 1
ATOM 871 C CA . VAL A 1 115 ? 5.085 -8.834 -4.459 1.00 97.75 115 VAL A CA 1
ATOM 872 C C . VAL A 1 115 ? 5.335 -10.342 -4.361 1.00 97.75 115 VAL A C 1
ATOM 874 O O . VAL A 1 115 ? 4.644 -11.156 -4.974 1.00 97.75 115 VAL A O 1
ATOM 877 N N . LYS A 1 116 ? 6.346 -10.739 -3.584 1.00 97.12 116 LYS A N 1
ATOM 878 C CA . LYS A 1 116 ? 6.739 -12.141 -3.403 1.00 97.12 116 LYS A CA 1
ATOM 879 C C . LYS A 1 116 ? 5.731 -12.903 -2.546 1.00 97.12 116 LYS A C 1
ATOM 881 O O . LYS A 1 116 ? 5.220 -12.388 -1.555 1.00 97.12 116 LYS A O 1
ATOM 886 N N . ASN A 1 117 ? 5.547 -14.178 -2.884 1.00 94.19 117 ASN A N 1
ATOM 887 C CA . ASN A 1 117 ? 4.799 -15.127 -2.068 1.00 94.19 117 ASN A CA 1
ATOM 888 C C . ASN A 1 117 ? 5.654 -15.710 -0.919 1.00 94.19 117 ASN A C 1
ATOM 890 O O . ASN A 1 117 ? 6.871 -15.830 -1.069 1.00 94.19 117 ASN A O 1
ATOM 894 N N . PRO A 1 118 ? 5.036 -16.130 0.203 1.00 94.62 118 PRO A N 1
ATOM 895 C CA . PRO A 1 118 ? 3.619 -15.931 0.514 1.00 94.62 118 PRO A CA 1
ATOM 896 C C . PRO A 1 118 ? 3.303 -14.447 0.726 1.00 94.62 118 PRO A C 1
ATOM 898 O O . PRO A 1 118 ? 4.163 -13.698 1.191 1.00 94.62 118 PRO A O 1
ATOM 901 N N . LEU A 1 119 ? 2.080 -14.028 0.411 1.00 94.88 119 LEU A N 1
ATOM 902 C CA . LEU A 1 119 ? 1.671 -12.651 0.669 1.00 94.88 119 LEU A CA 1
ATOM 903 C C . LEU A 1 119 ? 1.744 -12.330 2.175 1.00 94.88 119 LEU A C 1
ATOM 905 O O . LEU A 1 119 ? 1.562 -13.227 3.009 1.00 94.88 119 LEU A O 1
ATOM 909 N N . PRO A 1 120 ? 2.064 -11.080 2.544 1.00 94.06 120 PRO A N 1
ATOM 910 C CA . PRO A 1 120 ? 1.955 -10.622 3.924 1.00 94.06 120 PRO A CA 1
ATOM 911 C C . PRO A 1 120 ? 0.508 -10.652 4.425 1.00 94.06 120 PRO A C 1
ATOM 913 O O . PRO A 1 120 ? -0.440 -10.780 3.652 1.00 94.06 120 PRO A O 1
ATOM 916 N N . LYS A 1 121 ? 0.354 -10.515 5.742 1.00 93.06 121 LYS A N 1
ATOM 917 C CA . LYS A 1 121 ? -0.945 -10.393 6.404 1.00 93.06 121 LYS A CA 1
ATOM 918 C C . LYS A 1 121 ? -0.988 -9.056 7.156 1.00 93.06 121 LYS A C 1
ATOM 920 O O . LYS A 1 121 ? -0.004 -8.749 7.836 1.00 93.06 121 LYS A O 1
ATOM 925 N N . PRO A 1 122 ? -2.084 -8.283 7.072 1.00 94.25 122 PRO A N 1
ATOM 926 C CA . PRO A 1 122 ? -2.308 -7.132 7.945 1.00 94.25 122 PRO A CA 1
ATOM 927 C C . PRO A 1 122 ? -2.154 -7.514 9.420 1.00 94.25 122 PRO A C 1
ATOM 929 O O . PRO A 1 122 ? -2.568 -8.606 9.812 1.00 94.25 122 PRO A O 1
ATOM 932 N N . ASN A 1 123 ? -1.544 -6.646 10.227 1.00 91.50 123 ASN A N 1
ATOM 933 C CA . ASN A 1 123 ? -1.194 -6.944 11.622 1.00 91.50 123 ASN A CA 1
ATOM 934 C C . ASN A 1 123 ? -0.312 -8.207 11.788 1.00 91.50 123 ASN A C 1
ATOM 936 O O . ASN A 1 123 ? -0.301 -8.832 12.842 1.00 91.50 123 ASN A O 1
ATOM 940 N N . GLY A 1 124 ? 0.437 -8.597 10.751 1.00 88.12 124 GLY A N 1
ATOM 941 C CA . GLY A 1 124 ? 1.302 -9.771 10.782 1.00 88.12 124 GLY A CA 1
ATOM 942 C C . GLY A 1 124 ? 2.575 -9.626 9.953 1.00 88.12 124 GLY A C 1
ATOM 943 O O . GLY A 1 124 ? 3.245 -8.591 9.946 1.00 88.12 124 GLY A O 1
ATOM 944 N N . ARG A 1 125 ? 2.948 -10.720 9.274 1.00 86.25 125 ARG A N 1
ATOM 945 C CA . ARG A 1 125 ? 4.254 -10.858 8.622 1.00 86.25 125 ARG A CA 1
ATOM 946 C C . ARG A 1 125 ? 4.490 -9.797 7.550 1.00 86.25 125 ARG A C 1
ATOM 948 O O . ARG A 1 125 ? 3.624 -9.465 6.748 1.00 86.25 125 ARG A O 1
ATOM 955 N N . SER A 1 126 ? 5.752 -9.400 7.465 1.00 89.69 126 SER A N 1
ATOM 956 C CA . SER A 1 126 ? 6.317 -8.591 6.394 1.00 89.69 126 SER A CA 1
ATOM 957 C C . SER A 1 126 ? 6.175 -9.180 4.991 1.00 89.69 126 SER A C 1
ATOM 959 O O . SER A 1 126 ? 6.305 -10.386 4.792 1.00 89.69 126 SER A O 1
ATOM 961 N N . GLY A 1 127 ? 6.039 -8.290 4.008 1.00 94.19 127 GLY A N 1
ATOM 962 C CA . GLY A 1 127 ? 6.135 -8.599 2.578 1.00 94.19 127 GLY A CA 1
ATOM 963 C C . GLY A 1 127 ? 7.411 -8.034 1.953 1.00 94.19 127 GLY A C 1
ATOM 964 O O . GLY A 1 127 ? 8.039 -7.124 2.505 1.00 94.19 127 GLY A O 1
ATOM 965 N N . SER A 1 128 ? 7.782 -8.568 0.793 1.00 96.81 128 SER A N 1
ATOM 966 C CA . SER A 1 128 ? 8.851 -8.021 -0.046 1.00 96.81 128 SER A CA 1
ATOM 967 C C . SER A 1 128 ? 8.502 -8.169 -1.519 1.00 96.81 128 SER A C 1
ATOM 969 O O . SER A 1 128 ? 7.650 -8.986 -1.858 1.00 96.81 128 SER A O 1
ATOM 971 N N . GLY A 1 129 ? 9.141 -7.401 -2.392 1.00 97.62 129 GLY A N 1
ATOM 972 C CA . GLY A 1 129 ? 8.787 -7.373 -3.807 1.00 97.62 129 GLY A CA 1
ATOM 973 C C . GLY A 1 129 ? 9.827 -6.673 -4.659 1.00 97.62 129 GLY A C 1
ATOM 974 O O . GLY A 1 129 ? 10.900 -6.281 -4.183 1.00 97.62 129 GLY A O 1
ATOM 975 N N . THR A 1 130 ? 9.525 -6.537 -5.939 1.00 98.38 130 THR A N 1
ATOM 976 C CA . THR A 1 130 ? 10.318 -5.721 -6.852 1.00 98.38 130 THR A CA 1
ATOM 977 C C . THR A 1 130 ? 9.384 -4.943 -7.753 1.00 98.38 130 THR A C 1
ATOM 979 O O . THR A 1 130 ? 8.528 -5.543 -8.399 1.00 98.38 130 THR A O 1
ATOM 982 N N . TRP A 1 131 ? 9.531 -3.622 -7.773 1.00 98.31 131 TRP A N 1
ATOM 983 C CA . TRP A 1 131 ? 8.719 -2.723 -8.587 1.00 98.31 131 TRP A CA 1
ATOM 984 C C . TRP A 1 131 ? 9.601 -1.954 -9.573 1.00 98.31 131 TRP A C 1
ATOM 986 O O . TRP A 1 131 ? 10.784 -1.726 -9.321 1.00 98.31 131 TRP A O 1
ATOM 996 N N . SER A 1 132 ? 9.021 -1.580 -10.708 1.00 97.94 132 SER A N 1
ATOM 997 C CA . SER A 1 132 ? 9.639 -0.681 -11.691 1.00 97.94 132 SER A CA 1
ATOM 998 C C . SER A 1 132 ? 9.543 0.771 -11.217 1.00 97.94 132 SER A C 1
ATOM 1000 O O . SER A 1 132 ? 8.493 1.154 -10.708 1.00 97.94 132 SER A O 1
ATOM 1002 N N . ASP A 1 133 ? 10.588 1.583 -11.405 1.00 97.44 133 ASP A N 1
ATOM 1003 C CA . ASP A 1 133 ? 10.543 3.041 -11.182 1.00 97.44 133 ASP A CA 1
ATOM 1004 C C . ASP A 1 133 ? 9.630 3.779 -12.183 1.00 97.44 133 ASP A C 1
ATOM 1006 O O . ASP A 1 133 ? 9.084 4.841 -11.868 1.00 97.44 133 ASP A O 1
ATOM 1010 N N . HIS A 1 134 ? 9.391 3.181 -13.353 1.00 96.06 134 HIS A N 1
ATOM 1011 C CA . HIS A 1 134 ? 8.501 3.695 -14.400 1.00 96.06 134 HIS A CA 1
ATOM 1012 C C . HIS A 1 134 ? 7.076 3.136 -14.310 1.00 96.06 134 HIS A C 1
ATOM 1014 O O . HIS A 1 134 ? 6.240 3.435 -15.164 1.00 96.06 134 HIS A O 1
ATOM 1020 N N . ALA A 1 135 ? 6.751 2.356 -13.273 1.00 96.31 135 ALA A N 1
ATOM 1021 C CA . ALA A 1 135 ? 5.394 1.861 -13.098 1.00 96.31 135 ALA A CA 1
ATOM 1022 C C . ALA A 1 135 ? 4.381 3.020 -12.980 1.00 96.31 135 ALA A C 1
ATOM 1024 O O . ALA A 1 135 ? 4.633 4.069 -12.369 1.00 96.31 135 ALA A O 1
ATOM 1025 N N . ALA A 1 136 ? 3.208 2.820 -13.584 1.00 96.06 136 ALA A N 1
ATOM 1026 C CA . ALA A 1 136 ? 2.075 3.722 -13.433 1.00 96.06 136 ALA A CA 1
ATOM 1027 C C . ALA A 1 136 ? 1.548 3.681 -11.989 1.00 96.06 136 ALA A C 1
ATOM 1029 O O . ALA A 1 136 ? 1.635 2.649 -11.320 1.00 96.06 136 ALA A O 1
ATOM 1030 N N . GLY A 1 137 ? 0.928 4.770 -11.525 1.00 96.44 137 GLY A N 1
ATOM 1031 C CA . GLY A 1 137 ? 0.352 4.839 -10.175 1.00 96.44 137 GLY A CA 1
ATOM 1032 C C . GLY A 1 137 ? -0.644 3.716 -9.876 1.00 96.44 137 GLY A C 1
ATOM 1033 O O . GLY A 1 137 ? -0.623 3.107 -8.808 1.00 96.44 137 GLY A O 1
ATOM 1034 N N . GLN A 1 138 ? -1.429 3.335 -10.885 1.00 97.06 138 GLN A N 1
ATOM 1035 C CA . GLN A 1 138 ? -2.367 2.217 -10.808 1.00 97.06 138 GLN A CA 1
ATOM 1036 C C . GLN A 1 138 ? -1.690 0.865 -10.528 1.00 97.06 138 GLN A C 1
ATOM 1038 O O . GLN A 1 138 ? -2.279 0.015 -9.858 1.00 97.06 138 GLN A O 1
ATOM 1043 N N . THR A 1 139 ? -0.460 0.672 -11.011 1.00 97.56 139 THR A N 1
ATOM 1044 C CA . THR A 1 139 ? 0.350 -0.514 -10.720 1.00 97.56 139 THR A CA 1
ATOM 1045 C C . THR A 1 139 ? 0.817 -0.490 -9.271 1.00 97.56 139 THR A C 1
ATOM 1047 O O . THR A 1 139 ? 0.643 -1.484 -8.577 1.00 97.56 139 THR A O 1
ATOM 1050 N N . TYR A 1 140 ? 1.323 0.640 -8.763 1.00 98.44 140 TYR A N 1
ATOM 1051 C CA . TYR A 1 140 ? 1.695 0.742 -7.345 1.00 98.44 140 TYR A CA 1
ATOM 1052 C C . TYR A 1 140 ? 0.510 0.469 -6.414 1.00 98.44 140 TYR A C 1
ATOM 1054 O O . TYR A 1 140 ? 0.662 -0.253 -5.432 1.00 98.44 140 TYR A O 1
ATOM 1062 N N . ALA A 1 141 ? -0.683 0.966 -6.750 1.00 98.44 141 ALA A N 1
ATOM 1063 C CA . ALA A 1 141 ? -1.897 0.682 -5.990 1.00 98.44 141 ALA A CA 1
ATOM 1064 C C . ALA A 1 141 ? -2.288 -0.809 -6.013 1.00 98.44 141 ALA A C 1
ATOM 1066 O O . ALA A 1 141 ? -2.698 -1.348 -4.987 1.00 98.44 141 ALA A O 1
ATOM 1067 N N . HIS A 1 142 ? -2.139 -1.488 -7.155 1.00 98.50 142 HIS A N 1
ATOM 1068 C CA . HIS A 1 142 ? -2.369 -2.933 -7.258 1.00 98.50 142 HIS A CA 1
ATOM 1069 C C . HIS A 1 142 ? -1.397 -3.722 -6.364 1.00 98.50 142 HIS A C 1
ATOM 1071 O O . HIS A 1 142 ? -1.821 -4.525 -5.532 1.00 98.50 142 HIS A O 1
ATOM 1077 N N . GLU A 1 143 ? -0.100 -3.423 -6.455 1.00 98.50 143 GLU A N 1
ATOM 1078 C CA . GLU A 1 143 ? 0.923 -4.079 -5.635 1.00 98.50 143 GLU A CA 1
ATOM 1079 C C . GLU A 1 143 ? 0.769 -3.772 -4.136 1.00 98.50 143 GLU A C 1
ATOM 1081 O O . GLU A 1 143 ? 1.019 -4.631 -3.287 1.00 98.50 143 GLU A O 1
ATOM 1086 N N . ALA A 1 144 ? 0.309 -2.570 -3.783 1.00 98.50 144 ALA A N 1
ATOM 1087 C CA . ALA A 1 144 ? -0.033 -2.223 -2.407 1.00 98.50 144 ALA A CA 1
ATOM 1088 C C . ALA A 1 144 ? -1.150 -3.124 -1.858 1.00 98.50 144 ALA A C 1
ATOM 1090 O O . ALA A 1 144 ? -1.075 -3.560 -0.709 1.00 98.50 144 ALA A O 1
ATOM 1091 N N . GLY A 1 145 ? -2.134 -3.485 -2.688 1.00 98.44 145 GLY A N 1
ATOM 1092 C CA . GLY A 1 145 ? -3.149 -4.483 -2.349 1.00 98.44 145 GLY A CA 1
ATOM 1093 C C . GLY A 1 145 ? -2.545 -5.821 -1.918 1.00 98.44 145 GLY A C 1
ATOM 1094 O O . GLY A 1 145 ? -2.956 -6.386 -0.901 1.00 98.44 145 GLY A O 1
ATOM 1095 N N . HIS A 1 146 ? -1.508 -6.293 -2.614 1.00 98.50 146 HIS A N 1
ATOM 1096 C CA . HIS A 1 146 ? -0.769 -7.494 -2.214 1.00 98.50 146 HIS A CA 1
ATOM 1097 C C . HIS A 1 146 ? -0.016 -7.324 -0.893 1.00 98.50 146 HIS A C 1
ATOM 1099 O O . HIS A 1 146 ? 0.018 -8.260 -0.091 1.00 98.50 146 HIS A O 1
ATOM 1105 N N . LEU A 1 147 ? 0.557 -6.145 -0.626 1.00 98.00 147 LEU A N 1
ATOM 1106 C CA . LEU A 1 147 ? 1.190 -5.858 0.667 1.00 98.00 147 LEU A CA 1
ATOM 1107 C C . LEU A 1 147 ? 0.190 -5.840 1.833 1.00 98.00 147 LEU A C 1
ATOM 1109 O O . LEU A 1 147 ? 0.570 -6.161 2.959 1.00 98.00 147 LEU A O 1
ATOM 1113 N N . MET A 1 148 ? -1.084 -5.574 1.543 1.00 98.06 148 MET A N 1
ATOM 1114 C CA . MET A 1 148 ? -2.207 -5.695 2.477 1.00 98.06 148 MET A CA 1
ATOM 1115 C C . MET A 1 148 ? -2.841 -7.101 2.493 1.00 98.06 148 MET A C 1
ATOM 1117 O O . MET A 1 148 ? -3.875 -7.307 3.124 1.00 98.06 148 MET A O 1
ATOM 1121 N N . GLY A 1 149 ? -2.241 -8.088 1.819 1.00 97.25 149 GLY A N 1
ATOM 1122 C CA . GLY A 1 149 ? -2.672 -9.491 1.849 1.00 97.25 149 GLY A CA 1
ATOM 1123 C C . GLY A 1 149 ? -3.772 -9.870 0.852 1.00 97.25 149 GLY A C 1
ATOM 1124 O O . GLY A 1 149 ? -4.314 -10.978 0.922 1.00 97.25 149 GLY A O 1
ATOM 1125 N N . LEU A 1 150 ? -4.108 -8.992 -0.097 1.00 98.00 150 LEU A N 1
ATOM 1126 C CA . LEU A 1 150 ? -5.070 -9.304 -1.153 1.00 98.00 150 LEU A CA 1
ATOM 1127 C C . LEU A 1 150 ? -4.419 -10.147 -2.248 1.00 98.00 150 LEU A C 1
ATOM 1129 O O . LEU A 1 150 ? -3.327 -9.845 -2.718 1.00 98.00 150 LEU A O 1
ATOM 1133 N N . LYS A 1 151 ? -5.111 -11.196 -2.692 1.00 97.88 151 LYS A N 1
ATOM 1134 C CA . LYS A 1 151 ? -4.697 -11.994 -3.852 1.00 97.88 151 LYS A CA 1
ATOM 1135 C C . LYS A 1 151 ? -5.171 -11.340 -5.143 1.00 97.88 151 LYS A C 1
ATOM 1137 O O . LYS A 1 151 ? -6.167 -10.619 -5.147 1.00 97.88 151 LYS A O 1
ATOM 1142 N N . ASP A 1 152 ? -4.503 -11.690 -6.235 1.00 97.81 152 ASP A N 1
ATOM 1143 C CA . ASP A 1 152 ? -5.015 -11.437 -7.576 1.00 97.81 152 ASP A CA 1
ATOM 1144 C C . ASP A 1 152 ? -6.420 -12.015 -7.753 1.00 97.81 152 ASP A C 1
ATOM 1146 O O . ASP A 1 152 ? -6.719 -13.135 -7.323 1.00 97.81 152 ASP A O 1
ATOM 1150 N N . LYS A 1 153 ? -7.266 -11.261 -8.451 1.00 97.88 153 LYS A N 1
ATOM 1151 C CA . LYS A 1 153 ? -8.634 -11.644 -8.825 1.00 97.88 153 LYS A CA 1
ATOM 1152 C C . LYS A 1 153 ? -8.799 -11.765 -10.334 1.00 97.88 153 LYS A C 1
ATOM 1154 O O . LYS A 1 153 ? -9.856 -11.493 -10.903 1.00 97.88 153 LYS A O 1
ATOM 1159 N N . TYR A 1 154 ? -7.735 -12.199 -10.990 1.00 96.31 154 TYR A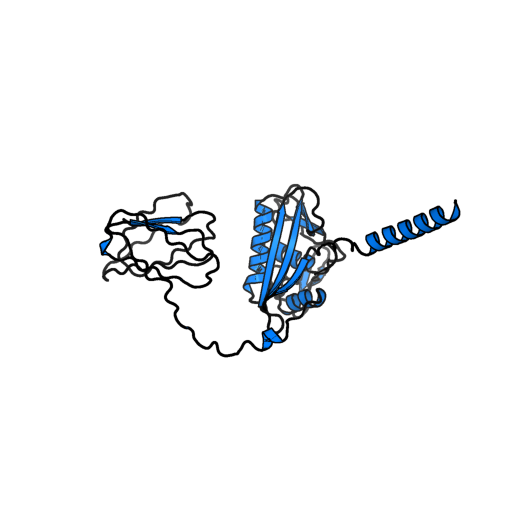 N 1
ATOM 1160 C CA . TYR A 1 154 ? -7.727 -12.584 -12.389 1.00 96.31 154 TYR A CA 1
ATOM 1161 C C . TYR A 1 154 ? -7.183 -14.006 -12.532 1.00 96.31 154 TYR A C 1
ATOM 1163 O O . TYR A 1 154 ? -6.481 -14.528 -11.667 1.00 96.31 154 TYR A O 1
ATOM 1171 N N . LYS A 1 155 ? -7.465 -14.630 -13.674 1.00 96.12 155 LYS A N 1
ATOM 1172 C CA . LYS A 1 155 ? -6.853 -15.893 -14.090 1.00 96.12 155 LYS A CA 1
ATOM 1173 C C . LYS A 1 155 ? -5.921 -15.673 -15.270 1.00 96.12 155 LYS A C 1
ATOM 1175 O O . LYS A 1 155 ? -6.169 -14.827 -16.128 1.00 96.12 155 LYS A O 1
ATOM 1180 N N . THR A 1 156 ? -4.851 -16.456 -15.331 1.00 95.00 156 THR A N 1
ATOM 1181 C CA . THR A 1 156 ? -3.966 -16.473 -16.500 1.00 95.00 156 THR A CA 1
ATOM 1182 C C . THR A 1 156 ? -4.637 -17.283 -17.607 1.00 95.00 156 THR A C 1
ATOM 1184 O O . THR A 1 156 ? -4.953 -18.451 -17.399 1.00 95.00 156 THR A O 1
ATOM 1187 N N . VAL A 1 157 ? -4.865 -16.668 -18.768 1.00 95.50 157 VAL A N 1
ATOM 1188 C CA . VAL A 1 157 ? -5.495 -17.306 -19.942 1.00 95.50 157 VAL A CA 1
ATOM 1189 C C . VAL A 1 157 ? -4.492 -17.643 -21.046 1.00 95.50 157 VAL A C 1
ATOM 1191 O O . VAL A 1 157 ? -4.773 -18.471 -21.901 1.00 95.50 157 VAL A O 1
ATOM 1194 N N . SER A 1 158 ? -3.307 -17.029 -21.032 1.00 94.50 158 SER A N 1
ATOM 1195 C CA . SER A 1 158 ? -2.150 -17.455 -21.827 1.00 94.50 158 SER A CA 1
ATOM 1196 C C . SER A 1 158 ? -0.872 -17.181 -21.044 1.00 94.50 158 SER A C 1
ATOM 1198 O O . SER A 1 158 ? -0.809 -16.196 -20.310 1.00 94.50 158 SER A O 1
ATOM 1200 N N . LYS A 1 159 ? 0.143 -18.038 -21.189 1.00 91.12 159 LYS A N 1
ATOM 1201 C CA . LYS A 1 159 ? 1.470 -17.844 -20.578 1.00 91.12 159 LYS A CA 1
ATOM 1202 C C . LYS A 1 159 ? 2.479 -17.196 -21.536 1.00 91.12 159 LYS A C 1
ATOM 1204 O O . LYS A 1 159 ? 3.474 -16.659 -21.061 1.00 91.12 159 LYS A O 1
ATOM 1209 N N . LYS A 1 160 ? 2.243 -17.246 -22.854 1.00 91.38 160 LYS A N 1
ATOM 1210 C CA . LYS A 1 160 ? 3.155 -16.745 -23.899 1.00 91.38 160 LYS A CA 1
ATOM 1211 C C . LYS A 1 160 ? 2.361 -16.140 -25.077 1.00 91.38 160 LYS A C 1
ATOM 1213 O O . LYS A 1 160 ? 1.821 -16.905 -25.869 1.00 91.38 160 LYS A O 1
ATOM 1218 N N . PRO A 1 161 ? 2.253 -14.802 -25.192 1.00 87.06 161 PRO A N 1
ATOM 1219 C CA . PRO A 1 161 ? 2.548 -13.816 -24.147 1.00 87.06 161 PRO A CA 1
ATOM 1220 C C . PRO A 1 161 ? 1.633 -14.012 -22.928 1.00 87.06 161 PRO A C 1
ATOM 1222 O O . PRO A 1 161 ? 0.545 -14.589 -23.048 1.00 87.06 161 PRO A O 1
ATOM 1225 N N . ARG A 1 162 ? 2.060 -13.553 -21.742 1.00 89.62 162 ARG A N 1
ATOM 1226 C CA . ARG A 1 162 ? 1.204 -13.605 -20.549 1.00 89.62 162 ARG A CA 1
ATOM 1227 C C . ARG A 1 162 ? -0.037 -12.752 -20.803 1.00 89.62 162 ARG A C 1
ATOM 1229 O O . ARG A 1 162 ? 0.068 -11.550 -21.011 1.00 89.62 162 ARG A O 1
ATOM 1236 N N . ARG A 1 163 ? -1.210 -13.379 -20.763 1.00 91.94 163 ARG A N 1
ATOM 1237 C CA . ARG A 1 163 ? -2.510 -12.704 -20.820 1.00 91.94 163 ARG A CA 1
ATOM 1238 C C . ARG A 1 163 ? -3.331 -13.126 -19.623 1.00 91.94 163 ARG A C 1
ATOM 1240 O O . ARG A 1 163 ? -3.380 -14.313 -19.285 1.00 91.94 163 ARG A O 1
ATOM 1247 N N . THR A 1 164 ? -3.993 -12.165 -19.007 1.00 95.25 164 THR A N 1
ATOM 1248 C CA . THR A 1 164 ? -4.858 -12.380 -17.854 1.00 95.25 164 THR A CA 1
ATOM 1249 C C . THR A 1 164 ? -6.278 -11.954 -18.195 1.00 95.25 164 THR A C 1
ATOM 1251 O O . THR A 1 164 ? -6.503 -11.131 -19.080 1.00 95.25 164 THR A O 1
ATOM 1254 N N . LYS A 1 165 ? -7.252 -12.568 -17.529 1.00 96.50 165 LYS A N 1
ATOM 1255 C CA . LYS A 1 165 ? -8.658 -12.178 -17.606 1.00 96.50 165 LYS A CA 1
ATOM 1256 C C . LYS A 1 165 ? -9.193 -12.052 -16.183 1.00 96.50 165 LYS A C 1
ATOM 1258 O O . LYS A 1 165 ? -8.976 -12.993 -15.413 1.00 96.50 165 LYS A O 1
ATOM 1263 N N . PRO A 1 166 ? -9.900 -10.965 -15.837 1.00 97.19 166 PRO A N 1
ATOM 1264 C CA . PRO A 1 166 ? -10.598 -10.865 -14.561 1.00 97.19 166 PRO A CA 1
ATOM 1265 C C . PRO A 1 166 ? -11.452 -12.101 -14.278 1.00 97.19 166 PRO A C 1
ATOM 1267 O O . PRO A 1 166 ? -12.047 -12.694 -15.186 1.00 97.19 166 PRO A O 1
ATOM 1270 N N . CYS A 1 167 ? -11.496 -12.516 -13.017 1.00 95.12 167 CYS A N 1
ATOM 1271 C CA . CYS A 1 167 ? -12.475 -13.494 -12.566 1.00 95.12 167 CYS A CA 1
ATOM 1272 C C . CYS A 1 167 ? -13.886 -12.896 -12.699 1.00 95.12 167 CYS A C 1
ATOM 1274 O O . CYS A 1 167 ? -14.055 -11.680 -12.623 1.00 95.12 167 CYS A O 1
ATOM 1276 N N . LYS A 1 168 ? -14.897 -13.751 -12.906 1.00 95.75 168 LYS A N 1
ATOM 1277 C CA . LYS A 1 168 ? -16.294 -13.317 -13.065 1.00 95.75 168 LYS A CA 1
ATOM 1278 C C . LYS A 1 168 ? -16.715 -12.465 -11.862 1.00 95.75 168 LYS A C 1
ATOM 1280 O O . LYS A 1 168 ? -16.565 -12.923 -10.731 1.00 95.75 168 LYS A O 1
ATOM 1285 N N . GLY A 1 169 ? -17.246 -11.269 -12.114 1.00 94.69 169 GLY A N 1
ATOM 1286 C CA . GLY A 1 169 ? -17.681 -10.328 -11.074 1.00 94.69 169 GLY A CA 1
ATOM 1287 C C . GLY A 1 169 ? -16.577 -9.403 -10.547 1.00 94.69 169 GLY A C 1
ATOM 1288 O O . GLY A 1 169 ? -16.843 -8.578 -9.676 1.00 94.69 169 GLY A O 1
ATOM 1289 N N . HIS A 1 170 ? -15.354 -9.512 -11.072 1.00 96.12 170 HIS A N 1
ATOM 1290 C CA . HIS A 1 170 ? -14.204 -8.687 -10.692 1.00 96.12 170 HIS A CA 1
ATOM 1291 C C . HIS A 1 170 ? -13.682 -7.824 -11.847 1.00 96.12 170 HIS A C 1
ATOM 1293 O O . HIS A 1 170 ? -12.573 -7.308 -11.792 1.00 96.12 170 HIS A O 1
ATOM 1299 N N . GLU A 1 171 ? -14.465 -7.613 -12.902 1.00 97.00 171 GLU A N 1
ATOM 1300 C CA . GLU A 1 171 ? -14.047 -6.878 -14.103 1.00 97.00 171 GLU A CA 1
ATOM 1301 C C . GLU A 1 171 ? -13.662 -5.413 -13.821 1.00 97.00 171 GLU A C 1
ATOM 1303 O O . GLU A 1 171 ? -12.901 -4.821 -14.580 1.00 97.00 171 GLU A O 1
ATOM 1308 N N . LYS A 1 172 ? -14.157 -4.838 -12.718 1.00 96.00 172 LYS A N 1
ATOM 1309 C CA . LYS A 1 172 ? -13.868 -3.462 -12.268 1.00 96.00 172 LYS A CA 1
ATOM 1310 C C . LYS A 1 172 ? -12.985 -3.408 -11.017 1.00 96.00 172 LYS A C 1
ATOM 1312 O O . LYS A 1 172 ? -12.812 -2.341 -10.431 1.00 96.00 172 LYS A O 1
ATOM 1317 N N . ASP A 1 173 ? -12.457 -4.547 -10.586 1.00 97.25 173 ASP A N 1
ATOM 1318 C CA . ASP A 1 173 ? -11.702 -4.693 -9.346 1.00 97.25 173 ASP A CA 1
ATOM 1319 C C . ASP A 1 173 ? -10.228 -4.308 -9.550 1.00 97.25 173 ASP A C 1
ATOM 1321 O O . ASP A 1 173 ? -9.596 -4.751 -10.518 1.00 97.25 173 ASP A O 1
ATOM 1325 N N . LYS A 1 174 ? -9.666 -3.502 -8.639 1.00 97.69 174 LYS A N 1
ATOM 1326 C CA . LYS A 1 174 ? -8.239 -3.136 -8.646 1.00 97.69 174 LYS A CA 1
ATOM 1327 C C . LYS A 1 174 ? -7.330 -4.364 -8.596 1.00 97.69 174 LYS A C 1
ATOM 1329 O O . LYS A 1 174 ? -6.274 -4.362 -9.221 1.00 97.69 174 LYS A O 1
ATOM 1334 N N . MET A 1 175 ? -7.741 -5.426 -7.909 1.00 98.31 175 MET A N 1
ATOM 1335 C CA . MET A 1 175 ? -6.964 -6.665 -7.818 1.00 98.31 175 MET A CA 1
ATOM 1336 C C . MET A 1 175 ? -7.143 -7.578 -9.038 1.00 98.31 175 MET A C 1
ATOM 1338 O O . MET A 1 175 ? -6.503 -8.622 -9.126 1.00 98.31 175 MET A O 1
ATOM 1342 N N . ALA A 1 176 ? -7.999 -7.217 -9.995 1.00 97.56 176 ALA A N 1
ATOM 1343 C CA . ALA A 1 176 ? -8.174 -7.954 -11.246 1.00 97.56 176 ALA A CA 1
ATOM 1344 C C . ALA A 1 176 ? -7.644 -7.200 -12.472 1.00 97.56 176 ALA A C 1
ATOM 1346 O O . ALA A 1 176 ? -7.239 -7.832 -13.450 1.00 97.56 176 ALA A O 1
ATOM 1347 N N . THR A 1 177 ? -7.671 -5.864 -12.439 1.00 95.81 177 THR A N 1
ATOM 1348 C CA . THR A 1 177 ? -7.287 -4.988 -13.554 1.00 95.81 177 THR A CA 1
ATOM 1349 C C . THR A 1 177 ? -6.568 -3.740 -13.050 1.00 95.81 177 THR A C 1
ATOM 1351 O O . THR A 1 177 ? -6.912 -3.190 -12.003 1.00 95.81 177 THR A O 1
ATOM 1354 N N . LEU A 1 178 ? -5.619 -3.224 -13.836 1.00 93.69 178 LEU A N 1
ATOM 1355 C CA . LEU A 1 178 ? -4.926 -1.981 -13.488 1.00 93.69 178 LEU A CA 1
ATOM 1356 C C . LEU A 1 178 ? -5.857 -0.761 -13.545 1.00 93.69 178 LEU A C 1
ATOM 1358 O O . LEU A 1 178 ? -5.705 0.144 -12.739 1.00 93.69 178 LEU A O 1
ATOM 1362 N N . SER A 1 179 ? -6.868 -0.741 -14.415 1.00 95.06 179 SER A N 1
ATOM 1363 C CA . SER A 1 179 ? -7.843 0.360 -14.508 1.00 95.06 179 SER A CA 1
ATOM 1364 C C . SER A 1 179 ? -9.014 0.255 -13.520 1.00 95.06 179 SER A C 1
ATOM 1366 O O . SER A 1 179 ? -9.827 1.172 -13.436 1.00 95.06 179 SER A O 1
ATOM 1368 N N . GLY A 1 180 ? -9.138 -0.858 -12.791 1.00 95.88 180 GLY A N 1
ATOM 1369 C CA . GLY A 1 180 ? -10.208 -1.076 -11.817 1.00 95.88 180 GLY A CA 1
ATOM 1370 C C . GLY A 1 180 ? -10.083 -0.181 -10.585 1.00 95.88 180 GLY A C 1
ATOM 1371 O O . GLY A 1 180 ? -9.067 0.477 -10.377 1.00 95.88 180 GLY A O 1
ATOM 1372 N N . LYS A 1 181 ? -11.099 -0.175 -9.726 1.00 97.81 181 LYS A N 1
ATOM 1373 C CA . LYS A 1 181 ? -11.090 0.544 -8.441 1.00 97.81 181 LYS A CA 1
ATOM 1374 C C . LYS A 1 181 ? -11.012 -0.452 -7.283 1.00 97.81 181 LYS A C 1
ATOM 1376 O O . LYS A 1 181 ? -11.521 -1.572 -7.432 1.00 97.81 181 LYS A O 1
ATOM 1381 N N . PRO A 1 182 ? -10.395 -0.098 -6.140 1.00 98.12 182 PRO A N 1
ATOM 1382 C CA . PRO A 1 182 ? -10.424 -0.977 -4.979 1.00 98.12 182 PRO A CA 1
ATOM 1383 C C . PRO A 1 182 ? -11.875 -1.213 -4.545 1.00 98.12 182 PRO A C 1
ATOM 1385 O O . PRO A 1 182 ? -12.700 -0.302 -4.605 1.00 98.12 182 PRO A O 1
ATOM 1388 N N . GLN A 1 183 ? -12.210 -2.448 -4.174 1.00 98.00 183 GLN A N 1
ATOM 1389 C CA . GLN A 1 183 ? -13.584 -2.821 -3.844 1.00 98.00 183 GLN A CA 1
ATOM 1390 C C . GLN A 1 183 ? -13.808 -2.807 -2.334 1.00 98.00 183 GLN A C 1
ATOM 1392 O O . GLN A 1 183 ? -12.943 -3.215 -1.558 1.00 98.00 183 GLN A O 1
ATOM 1397 N N . GLN A 1 184 ? -15.014 -2.428 -1.904 1.00 98.12 184 GLN A N 1
ATOM 1398 C CA . GLN A 1 184 ? -15.396 -2.449 -0.487 1.00 98.12 184 GLN A CA 1
ATOM 1399 C C . GLN A 1 184 ? -15.206 -3.841 0.139 1.00 98.12 184 GLN A C 1
ATOM 1401 O O . GLN A 1 184 ? -14.798 -3.955 1.293 1.00 98.12 184 GLN A O 1
ATOM 1406 N N . SER A 1 185 ? -15.441 -4.917 -0.621 1.00 97.69 185 SER A N 1
ATOM 1407 C CA . SER A 1 185 ? -15.208 -6.290 -0.160 1.00 97.69 185 SER A CA 1
ATOM 1408 C C . SER A 1 185 ? -13.742 -6.572 0.182 1.00 97.69 185 SER A C 1
ATOM 1410 O O . SER A 1 185 ? -13.476 -7.338 1.105 1.00 97.69 185 SER A O 1
ATOM 1412 N N . ASP A 1 186 ? -12.797 -5.956 -0.532 1.00 98.19 186 ASP A N 1
ATOM 1413 C CA . ASP A 1 186 ? -11.364 -6.120 -0.268 1.00 98.19 186 ASP A CA 1
ATOM 1414 C C . ASP A 1 186 ? -10.933 -5.367 0.973 1.00 98.19 186 ASP A C 1
ATOM 1416 O O . ASP A 1 186 ? -10.234 -5.919 1.819 1.00 98.19 186 ASP A O 1
ATOM 1420 N N . VAL A 1 187 ? -11.423 -4.139 1.129 1.00 98.50 187 VAL A N 1
ATOM 1421 C CA . VAL A 1 187 ? -11.195 -3.351 2.342 1.00 98.50 187 VAL A CA 1
ATOM 1422 C C . VAL A 1 187 ? -11.766 -4.076 3.561 1.00 98.50 187 VAL A C 1
ATOM 1424 O O . VAL A 1 187 ? -11.078 -4.233 4.568 1.00 98.50 187 VAL A O 1
ATOM 1427 N N . ASN A 1 188 ? -12.976 -4.632 3.442 1.00 98.50 188 ASN A N 1
ATOM 1428 C CA . ASN A 1 188 ? -13.571 -5.458 4.491 1.00 98.50 188 ASN A CA 1
ATOM 1429 C C . ASN A 1 188 ? -12.709 -6.679 4.817 1.00 98.50 188 ASN A C 1
ATOM 1431 O O . ASN A 1 188 ? -12.599 -7.055 5.983 1.00 98.50 188 ASN A O 1
ATOM 1435 N N . LYS A 1 189 ? -12.107 -7.307 3.803 1.00 98.12 189 LYS A N 1
ATOM 1436 C CA . LYS A 1 189 ? -11.214 -8.445 4.000 1.00 98.12 189 LYS A CA 1
ATOM 1437 C C . LYS A 1 189 ? -9.940 -8.037 4.742 1.00 98.12 189 LYS A C 1
ATOM 1439 O O . LYS A 1 189 ? -9.590 -8.719 5.696 1.00 98.12 189 LYS A O 1
ATOM 1444 N N . ILE A 1 190 ? -9.291 -6.936 4.357 1.00 98.38 190 ILE A N 1
ATOM 1445 C CA . ILE A 1 190 ? -8.077 -6.422 5.022 1.00 98.38 190 ILE A CA 1
ATOM 1446 C C . ILE A 1 190 ? -8.337 -6.212 6.519 1.00 98.38 190 ILE A C 1
ATOM 1448 O O . ILE A 1 190 ? -7.569 -6.678 7.358 1.00 98.38 190 ILE A O 1
ATOM 1452 N N . ILE A 1 191 ? -9.455 -5.562 6.851 1.00 98.38 191 ILE A N 1
ATOM 1453 C CA . ILE A 1 191 ? -9.838 -5.251 8.234 1.00 98.38 191 ILE A CA 1
ATOM 1454 C C . ILE A 1 191 ? -10.152 -6.530 9.027 1.00 98.38 191 ILE A C 1
ATOM 1456 O O . ILE A 1 191 ? -9.681 -6.688 10.154 1.00 98.38 191 ILE A O 1
ATOM 1460 N N . LYS A 1 192 ? -10.885 -7.479 8.428 1.00 97.75 192 LYS A N 1
ATOM 1461 C CA . LYS A 1 192 ? -11.180 -8.783 9.051 1.00 97.75 192 LYS A CA 1
ATOM 1462 C C . LYS A 1 192 ? -9.923 -9.620 9.267 1.00 97.75 192 LYS A C 1
ATOM 1464 O O . LYS A 1 192 ? -9.758 -10.194 10.339 1.00 97.75 192 LYS A O 1
ATOM 1469 N N . ASP A 1 193 ? -9.033 -9.678 8.280 1.00 96.38 193 ASP A N 1
ATOM 1470 C CA . ASP A 1 193 ? -7.767 -10.406 8.383 1.00 96.38 193 ASP A CA 1
ATOM 1471 C C . ASP A 1 193 ? -6.889 -9.837 9.507 1.00 96.38 193 ASP A C 1
ATOM 1473 O O . ASP A 1 193 ? -6.203 -10.602 10.187 1.00 96.38 193 ASP A O 1
ATOM 1477 N N . ALA A 1 194 ? -6.939 -8.518 9.719 1.00 96.12 194 ALA A N 1
ATOM 1478 C CA . ALA A 1 194 ? -6.257 -7.827 10.807 1.00 96.12 194 ALA A CA 1
ATOM 1479 C C . ALA A 1 194 ? -6.874 -8.066 12.199 1.00 96.12 194 ALA A C 1
ATOM 1481 O O . ALA A 1 194 ? -6.271 -7.668 13.195 1.00 96.12 194 ALA A O 1
ATOM 1482 N N . GLY A 1 195 ? -8.064 -8.676 12.276 1.00 96.31 195 GLY A N 1
ATOM 1483 C CA . GLY A 1 195 ? -8.793 -8.895 13.528 1.00 96.31 195 GLY A CA 1
ATOM 1484 C C . GLY A 1 195 ? -9.422 -7.630 14.118 1.00 96.31 195 GLY A C 1
ATOM 1485 O O . GLY A 1 195 ? -9.717 -7.599 15.309 1.00 96.31 195 GLY A O 1
ATOM 1486 N N . VAL A 1 196 ? -9.619 -6.583 13.313 1.00 96.69 196 VAL A N 1
ATOM 1487 C CA . VAL A 1 196 ? -10.189 -5.311 13.775 1.00 96.69 196 VAL A CA 1
ATOM 1488 C C . VAL A 1 196 ? -11.698 -5.296 13.543 1.00 96.69 196 VAL A C 1
ATOM 1490 O O . VAL A 1 196 ? -12.190 -5.691 12.486 1.00 96.69 196 VAL A O 1
ATOM 1493 N N . SER A 1 197 ? -12.445 -4.807 14.530 1.00 97.25 197 SER A N 1
ATOM 1494 C CA . SER A 1 197 ? -13.897 -4.622 14.462 1.00 97.25 197 SER A CA 1
ATOM 1495 C C . SER A 1 197 ? -14.270 -3.172 14.734 1.00 97.25 197 SER A C 1
ATOM 1497 O O . SER A 1 197 ? -13.588 -2.502 15.506 1.00 97.25 197 SER A O 1
ATOM 1499 N N . CYS A 1 198 ? -15.382 -2.704 14.170 1.00 96.25 198 CYS A N 1
ATOM 1500 C CA . CYS A 1 198 ? -15.901 -1.382 14.496 1.00 96.25 198 CYS A CA 1
ATOM 1501 C C . CYS A 1 198 ? -16.731 -1.417 15.802 1.00 96.25 198 CYS A C 1
ATOM 1503 O O . CYS A 1 198 ? -17.696 -2.188 15.881 1.00 96.25 198 CYS A O 1
ATOM 1505 N N . PRO A 1 199 ? -16.416 -0.593 16.820 1.00 95.19 199 PRO A N 1
ATOM 1506 C CA . PRO A 1 199 ? -17.130 -0.598 18.095 1.00 95.19 199 PRO A CA 1
ATOM 1507 C C . PRO A 1 199 ? -18.625 -0.268 17.979 1.00 95.19 199 PRO A C 1
ATOM 1509 O O . PRO A 1 199 ? -19.037 0.605 17.217 1.00 95.19 199 PRO A O 1
ATOM 1512 N N . ALA A 1 200 ? -19.460 -0.876 18.830 1.00 93.81 200 ALA A N 1
ATOM 1513 C CA . ALA A 1 200 ? -20.909 -0.635 18.836 1.00 93.81 200 ALA A CA 1
ATOM 1514 C C . ALA A 1 200 ? -21.296 0.834 19.110 1.00 93.81 200 ALA A C 1
ATOM 1516 O O . ALA A 1 200 ? -22.320 1.296 18.604 1.00 93.81 200 ALA A O 1
ATOM 1517 N N . LYS A 1 201 ? -20.469 1.588 19.853 1.00 93.50 201 LYS A N 1
ATOM 1518 C CA . LYS A 1 201 ? -20.667 3.033 20.090 1.00 93.50 201 LYS A CA 1
ATOM 1519 C C . LYS A 1 201 ? -20.751 3.836 18.787 1.00 93.50 201 LYS A C 1
ATOM 1521 O O . LYS A 1 201 ? -21.527 4.780 18.703 1.00 93.50 201 LYS A O 1
ATOM 1526 N N . CYS A 1 202 ? -20.051 3.394 17.744 1.00 92.00 202 CYS A N 1
ATOM 1527 C CA . CYS A 1 202 ? -20.038 4.045 16.438 1.00 92.00 202 CYS A CA 1
ATOM 1528 C C . CYS A 1 202 ? -21.354 3.855 15.662 1.00 92.00 202 CYS A C 1
ATOM 1530 O O . CYS A 1 202 ? -21.662 4.638 14.766 1.00 92.00 202 CYS A O 1
ATOM 1532 N N . LYS A 1 203 ? -22.187 2.867 16.034 1.00 87.38 203 LYS A N 1
ATOM 1533 C CA . LYS A 1 203 ? -23.506 2.637 15.415 1.00 87.38 203 LYS A CA 1
ATOM 1534 C C . LYS A 1 203 ? -24.556 3.646 15.883 1.00 87.38 203 LYS A C 1
ATOM 1536 O O . LYS A 1 203 ? -25.509 3.909 15.158 1.00 87.38 203 LYS A O 1
ATOM 1541 N N . LYS A 1 204 ? -24.391 4.219 17.082 1.00 71.75 204 LYS A N 1
ATOM 1542 C CA . LYS A 1 204 ? -25.388 5.101 17.718 1.00 71.75 204 LYS A CA 1
ATOM 1543 C C . LYS A 1 204 ? -25.298 6.572 17.265 1.00 71.75 204 LYS A C 1
ATOM 1545 O O . LYS A 1 204 ? -26.071 7.404 17.723 1.00 71.75 204 LYS A O 1
ATOM 1550 N N . GLY A 1 205 ? -24.419 6.889 16.311 1.00 57.69 205 GLY A N 1
ATOM 1551 C CA . GLY A 1 205 ? -24.116 8.247 15.835 1.00 57.69 205 GLY A CA 1
ATOM 1552 C C . GLY A 1 205 ? -25.037 8.847 14.761 1.00 57.69 205 GLY A C 1
ATOM 1553 O O . GLY A 1 205 ? -24.608 9.753 14.058 1.00 57.69 205 GLY A O 1
ATOM 1554 N N . LYS A 1 206 ? -26.289 8.389 14.616 1.00 49.31 206 LYS A N 1
ATOM 1555 C CA . LYS A 1 206 ? -27.362 9.255 14.074 1.00 49.31 206 LYS A CA 1
ATOM 1556 C C . LYS A 1 206 ? -28.174 9.909 15.203 1.00 49.31 206 LYS A C 1
ATOM 1558 O O . LYS A 1 206 ? -29.337 10.249 15.008 1.00 49.31 206 LYS A O 1
ATOM 1563 N N . ALA A 1 207 ? -27.593 10.079 16.392 1.00 47.97 207 ALA A N 1
ATOM 1564 C CA . ALA A 1 207 ? -28.118 11.060 17.331 1.00 47.97 207 ALA A CA 1
ATOM 1565 C C . ALA A 1 207 ? -28.062 12.425 16.627 1.00 47.97 207 ALA A C 1
ATOM 1567 O O . ALA A 1 207 ? -26.992 12.839 16.182 1.00 47.97 207 ALA A O 1
ATOM 1568 N N . LYS A 1 208 ? -29.229 13.054 16.430 1.00 43.72 208 LYS A N 1
ATOM 1569 C CA . LYS A 1 208 ? -29.356 14.415 15.897 1.00 43.72 208 LYS A CA 1
ATOM 1570 C C . LYS A 1 208 ? -28.304 15.285 16.585 1.00 43.72 208 LYS A C 1
ATOM 1572 O O . LYS A 1 208 ? -28.329 15.391 17.806 1.00 43.72 208 LYS A O 1
ATOM 1577 N N . SER A 1 209 ? -27.393 15.865 15.806 1.00 43.84 209 SER A N 1
ATOM 1578 C CA . SER A 1 209 ? -26.553 16.972 16.254 1.00 43.84 209 SER A CA 1
ATOM 1579 C C . SER A 1 209 ? -27.500 18.075 16.717 1.00 43.84 209 SER A C 1
ATOM 1581 O O . SER A 1 209 ? -28.071 18.782 15.890 1.00 43.84 209 SER A O 1
ATOM 1583 N N . SER A 1 210 ? -27.763 18.146 18.020 1.00 41.97 210 SER A N 1
ATOM 1584 C CA . SER A 1 210 ? -28.316 19.335 18.646 1.00 41.97 210 SER A CA 1
ATOM 1585 C C . SER A 1 210 ? -27.269 20.433 18.500 1.00 41.97 210 SER A C 1
ATOM 1587 O O . SER A 1 210 ? -26.118 20.226 18.877 1.00 41.97 210 SER A O 1
ATOM 1589 N N . ASP A 1 211 ? -27.697 21.558 17.941 1.00 43.66 211 ASP A N 1
ATOM 1590 C CA . ASP A 1 211 ? -26.965 22.817 17.838 1.00 43.66 211 ASP A CA 1
ATOM 1591 C C . ASP A 1 211 ? -25.712 22.834 16.953 1.00 43.66 211 ASP A C 1
ATOM 1593 O O . ASP A 1 211 ? -24.569 22.730 17.397 1.00 43.66 211 ASP A O 1
ATOM 1597 N N . SER A 1 212 ? -25.931 23.141 15.672 1.00 40.19 212 SER A N 1
ATOM 1598 C CA . SER A 1 212 ? -25.008 23.994 14.920 1.00 40.19 212 SER A CA 1
ATOM 1599 C C . SER A 1 212 ? -25.119 25.430 15.450 1.00 40.19 212 SER A C 1
ATOM 1601 O O . SER A 1 212 ? -25.652 26.316 14.784 1.00 40.19 212 SER A O 1
ATOM 1603 N N . GLY A 1 213 ? -24.657 25.658 16.677 1.00 37.84 213 GLY A N 1
ATOM 1604 C CA . GLY A 1 213 ? -24.378 27.007 17.141 1.00 37.84 213 GLY A CA 1
ATOM 1605 C C . GLY A 1 213 ? -23.181 27.528 16.355 1.00 37.84 213 GLY A C 1
ATOM 1606 O O . GLY A 1 213 ? -22.068 27.029 16.523 1.00 37.84 213 GLY A O 1
ATOM 1607 N N . THR A 1 214 ? -23.403 28.501 15.473 1.00 38.97 214 THR A N 1
ATOM 1608 C CA . THR A 1 214 ? -22.348 29.288 14.830 1.00 38.97 214 THR A CA 1
ATOM 1609 C C . THR A 1 214 ? -21.544 29.970 15.933 1.00 38.97 214 THR A C 1
ATOM 1611 O O . THR A 1 214 ? -21.909 31.035 16.425 1.00 38.97 214 THR A O 1
ATOM 1614 N N . LYS A 1 215 ? -20.476 29.328 16.410 1.00 39.25 215 LYS A N 1
ATOM 1615 C CA . LYS A 1 215 ? -19.606 29.926 17.419 1.00 39.25 215 LYS A CA 1
ATOM 1616 C C . LYS A 1 215 ? -18.744 30.957 16.698 1.00 39.25 215 LYS A C 1
ATOM 1618 O O . LYS A 1 215 ? -17.780 30.595 16.032 1.00 39.25 215 LYS A O 1
ATOM 1623 N N . LYS A 1 216 ? -19.140 32.230 16.784 1.00 39.66 216 LYS A N 1
ATOM 1624 C CA . LYS A 1 216 ? -18.348 33.378 16.330 1.00 39.66 216 LYS A CA 1
ATOM 1625 C C . LYS A 1 216 ? -16.993 33.304 17.043 1.00 39.66 216 LYS A C 1
ATOM 1627 O O . LYS A 1 216 ? -16.932 33.406 18.269 1.00 39.66 216 LYS A O 1
ATOM 1632 N N . VAL A 1 217 ? -15.928 33.010 16.304 1.00 39.50 217 VAL A N 1
ATOM 1633 C CA . VAL A 1 217 ? -14.582 32.888 16.869 1.00 39.50 217 VAL A CA 1
ATOM 1634 C C . VAL A 1 217 ? -13.965 34.282 16.847 1.00 39.50 217 VAL A C 1
ATOM 1636 O O . VAL A 1 217 ? -13.440 34.693 15.826 1.00 39.50 217 VAL A O 1
ATOM 1639 N N . ALA A 1 218 ? -14.087 34.972 17.983 1.00 41.91 218 ALA A N 1
ATOM 1640 C CA . ALA A 1 218 ? -13.460 36.249 18.328 1.00 41.91 218 ALA A CA 1
ATOM 1641 C C . ALA A 1 218 ? -13.834 37.474 17.465 1.00 41.91 218 ALA A C 1
ATOM 1643 O O . ALA A 1 218 ? -13.633 37.517 16.257 1.00 41.91 218 ALA A O 1
ATOM 1644 N N . ASP A 1 219 ? -14.301 38.527 18.136 1.00 40.38 219 ASP A N 1
ATOM 1645 C CA . ASP A 1 219 ? -14.203 39.886 17.609 1.00 40.38 219 ASP A CA 1
ATOM 1646 C C . ASP A 1 219 ? -12.745 40.337 17.790 1.00 40.38 219 ASP A C 1
ATOM 1648 O O . ASP A 1 219 ? -12.276 40.527 18.913 1.00 40.38 219 ASP A O 1
ATOM 1652 N N . VAL A 1 220 ? -11.993 40.421 16.691 1.00 45.31 220 VAL A N 1
ATOM 1653 C CA . VAL A 1 220 ? -10.622 40.945 16.698 1.00 45.31 220 VAL A CA 1
ATOM 1654 C C . VAL A 1 220 ? -10.712 42.467 16.633 1.00 45.31 220 VAL A C 1
ATOM 1656 O O . VAL A 1 220 ? -11.142 43.022 15.626 1.00 45.31 220 VAL A O 1
ATOM 1659 N N . SER A 1 221 ? -10.326 43.147 17.712 1.00 39.31 221 SER A N 1
ATOM 1660 C CA . SER A 1 221 ? -10.183 44.605 17.708 1.00 39.31 221 SER A CA 1
ATOM 1661 C C . SER A 1 221 ? -8.904 44.950 16.945 1.00 39.31 221 SER A C 1
ATOM 1663 O O . SER A 1 221 ? -7.815 44.559 17.365 1.00 39.31 221 SER A O 1
ATOM 1665 N N . LEU A 1 222 ? -9.039 45.617 15.800 1.00 48.41 222 LEU A N 1
ATOM 1666 C CA . LEU A 1 222 ? -7.917 45.951 14.921 1.00 48.41 222 LEU A CA 1
ATOM 1667 C C . LEU A 1 222 ? -7.273 47.283 15.356 1.00 48.41 222 LEU A C 1
ATOM 1669 O O . LEU A 1 222 ? -8.002 48.195 15.756 1.00 48.41 222 LEU A O 1
ATOM 1673 N N . PRO A 1 223 ? -5.936 47.413 15.298 1.00 44.72 223 PRO A N 1
ATOM 1674 C CA . PRO A 1 223 ? -5.249 48.676 15.554 1.00 44.72 223 PRO A CA 1
ATOM 1675 C C . PRO A 1 223 ? -5.444 49.677 14.403 1.00 44.72 223 PRO A C 1
ATOM 1677 O O . PRO A 1 223 ? -5.734 49.307 13.265 1.00 44.72 223 PRO A O 1
ATOM 1680 N N . THR A 1 224 ? -5.282 50.966 14.698 1.00 42.53 224 THR A N 1
ATOM 1681 C CA . THR A 1 224 ? -5.359 52.056 13.714 1.00 42.53 224 THR A CA 1
ATOM 1682 C C . THR A 1 224 ? -4.087 52.133 12.863 1.00 42.53 224 THR A C 1
ATOM 1684 O O . THR A 1 224 ? -3.007 52.290 13.419 1.00 42.53 224 THR A O 1
ATOM 1687 N N . THR A 1 225 ? -4.260 52.046 11.536 1.00 50.28 225 THR A N 1
ATOM 1688 C CA . THR A 1 225 ? -3.338 52.348 10.411 1.00 50.28 225 THR A CA 1
ATOM 1689 C C . THR A 1 225 ? -1.838 52.080 10.611 1.00 50.28 225 THR A C 1
ATOM 1691 O O . THR A 1 225 ? -1.152 52.817 11.314 1.00 50.28 225 THR A O 1
ATOM 1694 N N . GLY A 1 226 ? -1.307 51.107 9.859 1.00 49.97 226 GLY A N 1
ATOM 1695 C CA . GLY A 1 226 ? 0.137 50.874 9.694 1.00 49.97 226 GLY A CA 1
ATOM 1696 C C . GLY A 1 226 ? 0.719 49.684 10.466 1.00 49.97 226 GLY A C 1
ATOM 1697 O O . GLY A 1 226 ? 1.921 49.439 10.377 1.00 49.97 226 GLY A O 1
ATOM 1698 N N . GLU A 1 227 ? -0.098 48.921 11.195 1.00 50.72 227 GLU A N 1
ATOM 1699 C CA . GLU A 1 227 ? 0.358 47.746 11.947 1.00 50.72 227 GLU A CA 1
ATOM 1700 C C . GLU A 1 227 ? 0.058 46.420 11.232 1.00 50.72 227 GLU A C 1
ATOM 1702 O O . GLU A 1 227 ? -0.963 46.242 10.570 1.00 50.72 227 GLU A O 1
ATOM 1707 N N . THR A 1 228 ? 0.970 45.458 11.393 1.00 48.22 228 THR A N 1
ATOM 1708 C CA . THR A 1 228 ? 0.798 44.084 10.905 1.00 48.22 228 THR A CA 1
ATOM 1709 C C . THR A 1 228 ? -0.115 43.310 11.850 1.00 48.22 228 THR A C 1
ATOM 1711 O O . THR A 1 228 ? 0.184 43.179 13.037 1.00 48.22 228 THR A O 1
ATOM 1714 N N . VAL A 1 229 ? -1.202 42.743 11.323 1.00 49.22 229 VAL A N 1
ATOM 1715 C CA . VAL A 1 229 ? -2.134 41.919 12.103 1.00 49.22 229 VAL A CA 1
ATOM 1716 C C . VAL A 1 229 ? -1.815 40.444 11.889 1.00 49.22 229 VAL A C 1
ATOM 1718 O O . VAL A 1 229 ? -1.873 39.927 10.772 1.00 49.22 229 VAL A O 1
ATOM 1721 N N . PHE A 1 230 ? -1.502 39.746 12.979 1.00 46.50 230 PHE A N 1
ATOM 1722 C CA . PHE A 1 230 ? -1.297 38.301 12.970 1.00 46.50 230 PHE A CA 1
ATOM 1723 C C . PHE A 1 230 ? -2.596 37.590 13.340 1.00 46.50 230 PHE A C 1
ATOM 1725 O O . PHE A 1 230 ? -3.076 37.702 14.468 1.00 46.50 230 PHE A O 1
ATOM 1732 N N . VAL A 1 231 ? -3.146 36.813 12.407 1.00 52.88 231 VAL A N 1
ATOM 1733 C CA . VAL A 1 231 ? -4.285 35.931 12.687 1.00 52.88 231 VAL A CA 1
ATOM 1734 C C . VAL A 1 231 ? -3.753 34.520 12.913 1.00 52.88 231 VAL A C 1
ATOM 1736 O O . VAL A 1 231 ? -3.383 33.813 11.975 1.00 52.88 231 VAL A O 1
ATOM 1739 N N . ALA A 1 232 ? -3.695 34.106 14.178 1.00 45.50 232 ALA A N 1
ATOM 1740 C CA . ALA A 1 232 ? -3.377 32.730 14.533 1.00 45.50 232 ALA A CA 1
ATOM 1741 C C . ALA A 1 232 ? -4.631 31.862 14.359 1.00 45.50 232 ALA A C 1
ATOM 1743 O O . ALA A 1 232 ? -5.606 32.010 15.095 1.00 45.50 232 ALA A O 1
ATOM 1744 N N . LEU A 1 233 ? -4.609 30.960 13.379 1.00 52.47 233 LEU A N 1
ATOM 1745 C CA . LEU A 1 233 ? -5.656 29.957 13.203 1.00 52.47 233 LEU A CA 1
ATOM 1746 C C . LEU A 1 233 ? -5.307 28.700 14.003 1.00 52.47 233 LEU A C 1
ATOM 1748 O O . LEU A 1 233 ? -4.145 28.298 14.067 1.00 52.47 233 LEU A O 1
ATOM 1752 N N . ASP A 1 234 ? -6.318 28.075 14.607 1.00 48.06 234 ASP A N 1
ATOM 1753 C CA . ASP A 1 234 ? -6.153 26.786 15.279 1.00 48.06 234 ASP A CA 1
ATOM 1754 C C . ASP A 1 234 ? -5.760 25.719 14.237 1.00 48.06 234 ASP A C 1
ATOM 1756 O O . ASP A 1 234 ? -6.541 25.454 13.316 1.00 48.06 234 ASP A O 1
ATOM 1760 N N . PRO A 1 235 ? -4.583 25.075 14.365 1.00 48.28 235 PRO A N 1
ATOM 1761 C CA . PRO A 1 235 ? -4.111 24.076 13.408 1.00 48.28 235 PRO A CA 1
ATOM 1762 C C . PRO A 1 235 ? -4.989 22.814 13.345 1.00 48.28 235 PRO A C 1
ATOM 1764 O O . PRO A 1 235 ? -4.789 21.986 12.456 1.00 48.28 235 PRO A O 1
ATOM 1767 N N . GLN A 1 236 ? -5.945 22.637 14.265 1.00 44.41 236 GLN A N 1
ATOM 1768 C CA . GLN A 1 236 ? -6.904 21.526 14.260 1.00 44.41 236 GLN A CA 1
ATOM 1769 C C . GLN A 1 236 ? -8.308 21.916 13.772 1.00 44.41 236 GLN A C 1
ATOM 1771 O O . GLN A 1 236 ? -9.186 21.049 13.679 1.00 44.41 236 GLN A O 1
ATOM 1776 N N . ALA A 1 237 ? -8.548 23.188 13.439 1.00 48.91 237 ALA A N 1
ATOM 1777 C CA . ALA A 1 237 ? -9.839 23.623 12.923 1.00 48.91 237 ALA A CA 1
ATOM 1778 C C . ALA A 1 237 ? -10.109 22.997 11.543 1.00 48.91 237 ALA A C 1
ATOM 1780 O O . ALA A 1 237 ? -9.405 23.238 10.570 1.00 48.91 237 ALA A O 1
ATOM 1781 N N . THR A 1 238 ? -11.173 22.199 11.448 1.00 39.56 238 THR A N 1
ATOM 1782 C CA . THR A 1 238 ? -11.655 21.582 10.193 1.00 39.56 238 THR A CA 1
ATOM 1783 C C . THR A 1 238 ? -12.796 22.379 9.551 1.00 39.56 238 THR A C 1
ATOM 1785 O O . THR A 1 238 ? -13.516 21.869 8.693 1.00 39.56 238 THR A O 1
ATOM 1788 N N . VAL A 1 239 ? -12.986 23.630 9.979 1.00 42.31 239 VAL A N 1
ATOM 1789 C CA . VAL A 1 239 ? -14.112 24.490 9.596 1.00 42.31 239 VAL A CA 1
ATOM 1790 C C . VAL A 1 239 ? -13.596 25.685 8.795 1.00 42.31 239 VAL A C 1
ATOM 1792 O O . VAL A 1 239 ? -12.522 26.207 9.077 1.00 42.31 239 VAL A O 1
ATOM 1795 N N . SER A 1 240 ? -14.369 26.120 7.799 1.00 45.06 240 SER A N 1
ATOM 1796 C CA . SER A 1 240 ? -14.109 27.352 7.049 1.00 45.06 240 SER A CA 1
ATOM 1797 C C . SER A 1 240 ? -14.183 28.560 7.988 1.00 45.06 240 SER A C 1
ATOM 1799 O O . SER A 1 240 ? -15.249 28.844 8.532 1.00 45.06 240 SER A O 1
ATOM 1801 N N . THR A 1 241 ? -13.076 29.282 8.156 1.00 45.50 241 THR A N 1
ATOM 1802 C CA . THR A 1 241 ? -13.040 30.579 8.848 1.00 45.50 241 THR A CA 1
ATOM 1803 C C . THR A 1 241 ? -13.219 31.696 7.827 1.00 45.50 241 THR A C 1
ATOM 1805 O O . THR A 1 241 ? -12.572 31.687 6.782 1.00 45.50 241 THR A O 1
ATOM 1808 N N . THR A 1 242 ? -14.102 32.650 8.129 1.00 45.00 242 THR A N 1
ATOM 1809 C CA . THR A 1 242 ? -14.246 33.902 7.370 1.00 45.00 242 THR A CA 1
ATOM 1810 C C . THR A 1 242 ? -13.611 35.015 8.190 1.00 45.00 242 THR A C 1
ATOM 1812 O O . THR A 1 242 ? -13.976 35.192 9.350 1.00 45.00 242 THR A O 1
ATOM 1815 N N . VAL A 1 243 ? -12.667 35.746 7.603 1.00 51.12 243 VAL A N 1
ATOM 1816 C CA . VAL A 1 243 ? -12.095 36.965 8.190 1.00 51.12 243 VAL A CA 1
ATOM 1817 C C . VAL A 1 243 ? -12.665 38.141 7.406 1.00 51.12 243 VAL A C 1
ATOM 1819 O O . VAL A 1 243 ? -12.519 38.169 6.187 1.00 51.12 243 VAL A O 1
ATOM 1822 N N . GLN A 1 244 ? -13.336 39.073 8.084 1.00 49.16 244 GLN A N 1
ATOM 1823 C CA . GLN A 1 244 ? -13.767 40.334 7.476 1.00 49.16 244 GLN A CA 1
ATOM 1824 C C . GLN A 1 244 ? -12.747 41.423 7.804 1.00 49.16 244 GLN A C 1
ATOM 1826 O O . GLN A 1 244 ? -12.381 41.593 8.967 1.00 49.16 244 GLN A O 1
ATOM 1831 N N . ILE A 1 245 ? -12.282 42.137 6.780 1.00 55.44 245 ILE A N 1
ATOM 1832 C CA . ILE A 1 245 ? -11.333 43.246 6.912 1.00 55.44 245 ILE A CA 1
ATOM 1833 C C . ILE A 1 245 ? -12.108 44.542 6.636 1.00 55.44 245 ILE A C 1
ATOM 1835 O O . ILE A 1 245 ? -12.702 44.652 5.565 1.00 55.44 245 ILE A O 1
ATOM 1839 N N . PRO A 1 246 ? -12.145 45.510 7.571 1.00 52.75 246 PRO A N 1
ATOM 1840 C CA . PRO A 1 246 ? -12.797 46.794 7.335 1.00 52.75 246 PRO A CA 1
ATOM 1841 C C . PRO A 1 246 ? -12.074 47.608 6.254 1.00 52.75 246 PRO A C 1
ATOM 1843 O O . PRO A 1 246 ? -10.850 47.723 6.276 1.00 52.75 246 PRO A O 1
ATOM 1846 N N . GLU A 1 247 ? -12.844 48.250 5.376 1.00 51.50 247 GLU A N 1
ATOM 1847 C CA . GLU A 1 247 ? -12.366 49.112 4.279 1.00 51.50 247 GLU A CA 1
ATOM 1848 C C . GLU A 1 247 ? -11.498 50.294 4.763 1.00 51.50 247 GLU A C 1
ATOM 1850 O O . GLU A 1 247 ? -10.613 50.770 4.059 1.00 51.50 247 GLU A O 1
ATOM 1855 N N . ALA A 1 248 ? -11.677 50.724 6.016 1.00 53.19 248 ALA A N 1
ATOM 1856 C CA . ALA A 1 248 ? -10.990 51.873 6.610 1.00 53.19 248 ALA A CA 1
ATOM 1857 C C . ALA A 1 248 ? -9.468 51.702 6.825 1.00 53.19 248 ALA A C 1
ATOM 1859 O O . ALA A 1 248 ? -8.828 52.621 7.336 1.00 53.19 248 ALA A O 1
ATOM 1860 N N . LEU A 1 249 ? -8.882 50.546 6.493 1.00 54.62 249 LEU A N 1
ATOM 1861 C CA . LEU A 1 249 ? -7.485 50.231 6.816 1.00 54.62 249 LEU A CA 1
ATOM 1862 C C . LEU A 1 249 ? -6.446 50.627 5.756 1.00 54.62 249 LEU A C 1
ATOM 1864 O O . LEU A 1 249 ? -5.265 50.541 6.066 1.00 54.62 249 LEU A O 1
ATOM 1868 N N . GLY A 1 250 ? -6.841 51.127 4.578 1.00 49.41 250 GLY A N 1
ATOM 1869 C CA . GLY A 1 250 ? -5.925 51.834 3.663 1.00 49.41 250 GLY A CA 1
ATOM 1870 C C . GLY A 1 250 ? -4.664 51.061 3.242 1.00 49.41 250 GLY A C 1
ATOM 1871 O O . GLY A 1 250 ? -3.583 51.645 3.205 1.00 49.41 250 GLY A O 1
ATOM 1872 N N . GLY A 1 251 ? -4.808 49.768 2.938 1.00 52.09 251 GLY A N 1
ATOM 1873 C CA . GLY A 1 251 ? -3.703 48.872 2.583 1.00 52.09 251 GLY A CA 1
ATOM 1874 C C . GLY A 1 251 ? -3.061 48.218 3.812 1.00 52.09 251 GLY A C 1
ATOM 1875 O O . GLY A 1 251 ? -2.785 48.859 4.827 1.00 52.09 251 GLY A O 1
ATOM 1876 N N . GLY A 1 252 ? -2.835 46.905 3.750 1.00 49.47 252 GLY A N 1
ATOM 1877 C CA . GLY A 1 252 ? -2.314 46.142 4.883 1.00 49.47 252 GLY A CA 1
ATOM 1878 C C . GLY A 1 252 ? -1.860 44.738 4.499 1.00 49.47 252 GLY A C 1
ATOM 1879 O O . GLY A 1 252 ? -2.398 44.104 3.596 1.00 49.47 252 G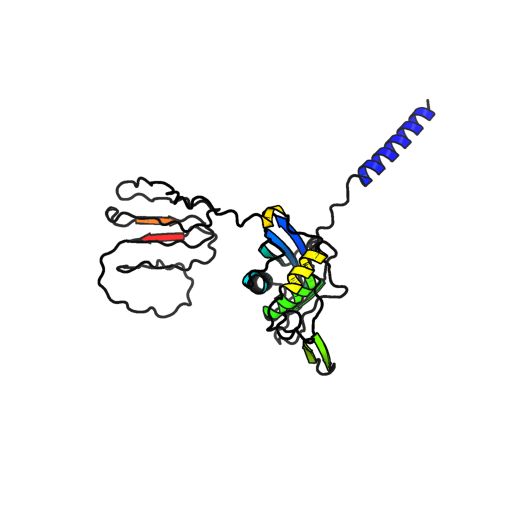LY A O 1
ATOM 1880 N N . VAL A 1 253 ? -0.854 44.225 5.207 1.00 47.41 253 VAL A N 1
ATOM 1881 C CA . VAL A 1 253 ? -0.331 42.870 4.985 1.00 47.41 253 VAL A CA 1
ATOM 1882 C C . VAL A 1 253 ? -1.012 41.900 5.943 1.00 47.41 253 VAL A C 1
ATOM 1884 O O . VAL A 1 253 ? -0.913 42.048 7.163 1.00 47.41 253 VAL A O 1
ATOM 1887 N N . VAL A 1 254 ? -1.660 40.869 5.396 1.00 52.91 254 VAL A N 1
ATOM 1888 C CA . VAL A 1 254 ? -2.230 39.769 6.182 1.00 52.91 254 VAL A CA 1
ATOM 1889 C C . VAL A 1 254 ? -1.284 38.581 6.095 1.00 52.91 254 VAL A C 1
ATOM 1891 O O . VAL A 1 254 ? -1.083 37.991 5.032 1.00 52.91 254 VAL A O 1
ATOM 1894 N N . THR A 1 255 ? -0.704 38.207 7.234 1.00 46.97 255 THR A N 1
ATOM 1895 C CA . THR A 1 255 ? 0.112 36.993 7.325 1.00 46.97 255 THR A CA 1
ATOM 1896 C C . THR A 1 255 ? -0.725 35.868 7.912 1.00 46.97 255 THR A C 1
ATOM 1898 O O . THR A 1 255 ? -1.185 35.962 9.053 1.00 46.97 255 THR A O 1
ATOM 1901 N N . VAL A 1 256 ? -0.906 34.792 7.146 1.00 55.16 256 VAL A N 1
ATOM 1902 C CA . VAL A 1 256 ? -1.615 33.594 7.609 1.00 55.16 256 VAL A CA 1
ATOM 1903 C C . VAL A 1 256 ? -0.586 32.524 7.961 1.00 55.16 256 VAL A C 1
ATOM 1905 O O . VAL A 1 256 ? 0.267 32.156 7.147 1.00 55.16 256 VAL A O 1
ATOM 1908 N N . GLY A 1 257 ? -0.650 32.038 9.202 1.00 49.53 257 GLY A N 1
ATOM 1909 C CA . GLY A 1 257 ? 0.174 30.923 9.665 1.00 49.53 257 GLY A CA 1
ATOM 1910 C C . GLY A 1 257 ? -0.159 29.606 8.947 1.00 49.53 257 GLY A C 1
ATOM 1911 O O . GLY A 1 257 ? -1.171 29.516 8.254 1.00 49.53 257 GLY A O 1
ATOM 1912 N N . PRO A 1 258 ? 0.670 28.562 9.105 1.00 47.03 258 PRO A N 1
ATOM 1913 C CA . PRO A 1 258 ? 0.423 27.267 8.479 1.00 47.03 258 PRO A CA 1
ATOM 1914 C C . PRO A 1 258 ? -0.921 26.684 8.941 1.00 47.03 258 PRO A C 1
ATOM 1916 O O . PRO A 1 258 ? -1.181 26.580 10.140 1.00 47.03 258 PRO A O 1
ATOM 1919 N N . PHE A 1 259 ? -1.764 26.278 7.992 1.00 54.59 259 PHE A N 1
ATOM 1920 C CA . PHE A 1 259 ? -3.058 25.653 8.261 1.00 54.59 259 PHE A CA 1
ATOM 1921 C C . PHE A 1 259 ? -3.328 24.516 7.269 1.00 54.59 259 PHE A C 1
ATOM 1923 O O . PHE A 1 259 ? -2.861 24.540 6.131 1.00 54.59 259 PHE A O 1
ATOM 1930 N N . ALA A 1 260 ? -4.089 23.511 7.702 1.00 42.75 260 ALA A N 1
ATOM 1931 C CA . ALA A 1 260 ? -4.545 22.416 6.852 1.00 42.75 260 ALA A CA 1
ATOM 1932 C C . ALA A 1 260 ? -6.030 22.627 6.518 1.00 42.75 260 ALA A C 1
ATOM 1934 O O . ALA A 1 260 ? -6.906 22.264 7.300 1.00 42.75 260 ALA A O 1
ATOM 1935 N N . GLY A 1 261 ? -6.329 23.247 5.374 1.00 58.84 261 GLY A N 1
ATOM 1936 C CA . GLY A 1 261 ? -7.709 23.510 4.955 1.00 58.84 261 GLY A CA 1
ATOM 1937 C C . GLY A 1 261 ? -7.815 24.490 3.788 1.00 58.84 261 GLY A C 1
ATOM 1938 O O . GLY A 1 261 ? -6.824 24.806 3.140 1.00 58.84 261 GLY A O 1
ATOM 1939 N N . SER A 1 262 ? -9.026 24.985 3.526 1.00 47.88 262 SER A N 1
ATOM 1940 C CA . SER A 1 262 ? -9.281 26.067 2.565 1.00 47.88 262 SER A CA 1
ATOM 1941 C C . SER A 1 262 ? -9.609 27.364 3.302 1.00 47.88 262 SER A C 1
ATOM 1943 O O . SER A 1 262 ? -10.517 27.370 4.134 1.00 47.88 262 SER A O 1
ATOM 1945 N N . LEU A 1 263 ? -8.926 28.458 2.966 1.00 51.75 263 LEU A N 1
ATOM 1946 C CA . LEU A 1 263 ? -9.260 29.805 3.429 1.00 51.75 263 LEU A CA 1
ATOM 1947 C C . LEU A 1 263 ? -10.101 30.504 2.355 1.00 51.75 263 LEU A C 1
ATOM 1949 O O . LEU A 1 263 ? -9.744 30.473 1.180 1.00 51.75 263 LEU A O 1
ATOM 1953 N N . THR A 1 264 ? -11.214 31.123 2.748 1.00 46.41 264 THR A N 1
ATOM 1954 C CA . THR A 1 264 ? -11.985 32.009 1.862 1.00 46.41 264 THR A CA 1
ATOM 1955 C C . THR A 1 264 ? -11.911 33.416 2.437 1.00 46.41 264 THR A C 1
ATOM 1957 O O . THR A 1 264 ? -12.399 33.645 3.543 1.00 46.41 264 THR A O 1
ATOM 1960 N N . LEU A 1 265 ? -11.289 34.343 1.707 1.00 51.66 265 LEU A N 1
ATOM 1961 C CA . LEU A 1 265 ? -11.374 35.769 2.013 1.00 51.66 265 LEU A CA 1
ATOM 1962 C C . LEU A 1 265 ? -12.621 36.331 1.326 1.00 51.66 265 LEU A C 1
ATOM 1964 O O . LEU A 1 265 ? -12.841 36.074 0.143 1.00 51.66 265 LEU A O 1
ATOM 1968 N N . MET A 1 266 ? -13.427 37.091 2.064 1.00 43.41 266 MET A N 1
ATOM 1969 C CA . MET A 1 266 ? -14.479 37.915 1.476 1.00 43.41 266 MET A CA 1
ATOM 1970 C C . MET A 1 266 ? -14.102 39.372 1.702 1.00 43.41 266 MET A C 1
ATOM 1972 O O . MET A 1 266 ? -13.944 39.796 2.845 1.00 43.41 266 MET A O 1
ATOM 1976 N N . ILE A 1 267 ? -13.913 40.092 0.602 1.00 48.25 267 ILE A N 1
ATOM 1977 C CA . ILE A 1 267 ? -13.697 41.535 0.578 1.00 48.25 267 ILE A CA 1
ATOM 1978 C C . ILE A 1 267 ? -14.987 42.103 -0.010 1.00 48.25 267 ILE A C 1
ATOM 1980 O O . ILE A 1 267 ? -15.357 41.726 -1.121 1.00 48.25 267 ILE A O 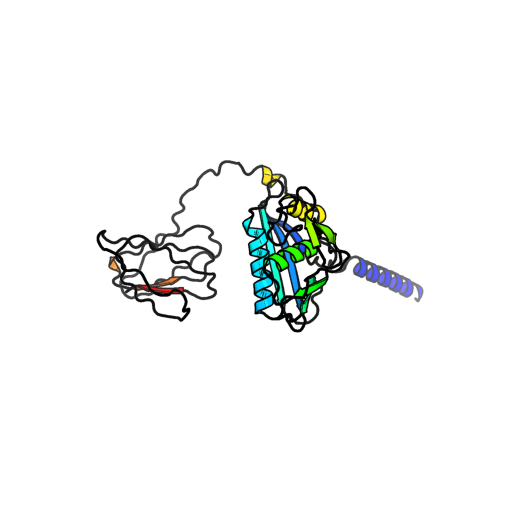1
ATOM 1984 N N . ASP A 1 268 ? -15.714 42.918 0.751 1.00 41.88 268 ASP A N 1
ATOM 1985 C CA . ASP A 1 268 ? -16.903 43.593 0.227 1.00 41.88 268 ASP A CA 1
ATOM 1986 C C . ASP A 1 268 ? -16.449 44.740 -0.686 1.00 41.88 268 ASP A C 1
ATOM 1988 O O . ASP A 1 268 ? -15.686 45.605 -0.265 1.00 41.88 268 ASP A O 1
ATOM 1992 N N . GLY A 1 269 ? -16.905 44.731 -1.940 1.00 43.41 269 GLY A N 1
ATOM 1993 C CA . GLY A 1 269 ? -16.689 45.804 -2.912 1.00 43.41 269 GLY A CA 1
ATOM 1994 C C . GLY A 1 269 ? -17.964 46.070 -3.724 1.00 43.41 269 GLY A C 1
ATOM 1995 O O . GLY A 1 269 ? -18.812 45.175 -3.828 1.00 43.41 269 GLY A O 1
ATOM 1996 N N . PRO A 1 270 ? -18.148 47.282 -4.279 1.00 37.69 270 PRO A N 1
ATOM 1997 C CA . PRO A 1 270 ? -19.334 47.612 -5.063 1.00 37.69 270 PRO A CA 1
ATOM 1998 C C . PRO A 1 270 ? -19.394 46.782 -6.360 1.00 37.69 270 PRO A C 1
ATOM 2000 O O . PRO A 1 270 ? -18.351 46.471 -6.942 1.00 37.69 270 PRO A O 1
ATOM 2003 N N . PRO A 1 271 ? -20.599 46.403 -6.824 1.00 38.16 271 PRO A N 1
ATOM 2004 C CA . PRO A 1 271 ? -20.753 45.716 -8.098 1.00 38.16 271 PRO A CA 1
ATOM 2005 C C . PRO A 1 271 ? -20.498 46.732 -9.216 1.00 38.16 271 PRO A C 1
ATOM 2007 O O . PRO A 1 271 ? -20.969 47.855 -9.085 1.00 38.16 271 PRO A O 1
ATOM 2010 N N . ASP A 1 272 ? -19.708 46.365 -10.234 1.00 41.34 272 ASP A N 1
ATOM 2011 C CA . ASP A 1 272 ? -19.798 46.776 -11.656 1.00 41.34 272 ASP A CA 1
ATOM 2012 C C . ASP A 1 272 ? -18.393 46.807 -12.310 1.00 41.34 272 ASP A C 1
ATOM 2014 O O . ASP A 1 272 ? -17.648 47.776 -12.178 1.00 41.34 272 ASP A O 1
ATOM 2018 N N . GLY A 1 273 ? -18.019 45.745 -13.046 1.00 40.00 273 GLY A N 1
ATOM 2019 C CA . GLY A 1 273 ? -16.785 45.694 -13.853 1.00 40.00 273 GLY A CA 1
ATOM 2020 C C . GLY A 1 273 ? -16.501 44.329 -14.511 1.00 40.00 273 GLY A C 1
ATOM 2021 O O . GLY A 1 273 ? -16.751 43.287 -13.912 1.00 40.00 273 GLY A O 1
ATOM 2022 N N . GLU A 1 274 ? -16.016 44.330 -15.760 1.00 33.72 274 GLU A N 1
ATOM 2023 C CA . GLU A 1 274 ? -15.834 43.165 -16.655 1.00 33.72 274 GLU A CA 1
ATOM 2024 C C . GLU A 1 274 ? -14.392 42.589 -16.609 1.00 33.72 274 GLU A C 1
ATOM 2026 O O . GLU A 1 274 ? -13.432 43.329 -16.407 1.00 33.72 274 GLU A O 1
ATOM 2031 N N . LEU A 1 275 ? -14.221 41.267 -16.789 1.00 32.94 275 LEU A N 1
ATOM 2032 C CA . LEU A 1 275 ? -12.950 40.536 -16.587 1.00 32.94 275 LEU A CA 1
ATOM 2033 C C . LEU A 1 275 ? -12.175 40.255 -17.892 1.00 32.94 275 LEU A C 1
ATOM 2035 O O . LEU A 1 275 ? -12.764 39.811 -18.874 1.00 32.94 275 LEU A O 1
ATOM 2039 N N . ASN A 1 276 ? -10.836 40.341 -17.848 1.00 33.62 276 ASN A N 1
ATOM 2040 C CA . ASN A 1 276 ? -9.933 39.759 -18.858 1.00 33.62 276 ASN A CA 1
ATOM 2041 C C . ASN A 1 276 ? -9.257 38.466 -18.336 1.00 33.62 276 ASN A C 1
ATOM 2043 O O . ASN A 1 276 ? -8.799 38.448 -17.193 1.00 33.62 276 ASN A O 1
ATOM 2047 N N . PRO A 1 277 ? -9.150 37.382 -19.134 1.00 33.16 277 PRO A N 1
ATOM 2048 C CA . PRO A 1 277 ? -8.544 36.121 -18.691 1.00 33.16 277 PRO A CA 1
ATOM 2049 C C . PRO A 1 277 ? -7.004 36.095 -18.785 1.00 33.16 277 PRO A C 1
ATOM 2051 O O . PRO A 1 277 ? -6.413 36.603 -19.735 1.00 33.16 277 PRO A O 1
ATOM 2054 N N . LEU A 1 278 ? -6.369 35.422 -17.815 1.00 31.34 278 LEU A N 1
ATOM 2055 C CA . LEU A 1 278 ? -4.921 35.178 -17.722 1.00 31.34 278 LEU A CA 1
ATOM 2056 C C . LEU A 1 278 ? -4.419 34.116 -18.718 1.00 31.34 278 LEU A C 1
ATOM 2058 O O . LEU A 1 278 ? -5.041 33.067 -18.906 1.00 31.34 278 LEU A O 1
ATOM 2062 N N . SER A 1 279 ? -3.236 34.366 -19.283 1.00 35.81 279 SER A N 1
ATOM 2063 C CA . SER A 1 279 ? -2.448 33.443 -20.100 1.00 35.81 279 SER A CA 1
ATOM 2064 C C . SER A 1 279 ? -1.355 32.745 -19.265 1.00 35.81 279 SER A C 1
ATOM 2066 O O . SER A 1 279 ? -0.479 33.391 -18.710 1.00 35.81 279 SER A O 1
ATOM 2068 N N . ASP A 1 280 ? -1.393 31.407 -19.265 1.00 35.62 280 ASP A N 1
ATOM 2069 C CA . ASP A 1 280 ? -0.355 30.447 -18.821 1.00 35.62 280 ASP A CA 1
ATOM 2070 C C . ASP A 1 280 ? -0.244 30.096 -17.305 1.00 35.62 280 ASP A C 1
ATOM 2072 O O . ASP A 1 280 ? 0.241 30.886 -16.500 1.00 35.62 280 ASP A O 1
ATOM 2076 N N . PRO A 1 281 ? -0.615 28.858 -16.900 1.00 32.00 281 PRO A N 1
ATOM 2077 C CA . PRO A 1 281 ? -0.601 28.398 -15.507 1.00 32.00 281 PRO A CA 1
ATOM 2078 C C . PRO A 1 281 ? 0.665 27.631 -15.050 1.00 32.00 281 PRO A C 1
ATOM 2080 O O . PRO A 1 281 ? 0.575 26.864 -14.089 1.00 32.00 281 PRO A O 1
ATOM 2083 N N . THR A 1 282 ? 1.836 27.752 -15.696 1.00 29.50 282 THR A N 1
ATOM 2084 C CA . THR A 1 282 ? 2.979 26.837 -15.415 1.00 29.50 282 THR A CA 1
ATOM 2085 C C . THR A 1 282 ? 4.257 27.400 -14.770 1.00 29.50 282 THR A C 1
ATOM 2087 O O . THR A 1 282 ? 5.280 26.712 -14.767 1.00 29.50 282 THR A O 1
ATOM 2090 N N . LYS A 1 283 ? 4.241 28.561 -14.099 1.00 29.64 283 LYS A N 1
ATOM 2091 C CA . LYS A 1 283 ? 5.410 29.032 -13.319 1.00 29.64 283 LYS A CA 1
ATOM 2092 C C . LYS A 1 283 ? 5.127 29.172 -11.823 1.00 29.64 283 LYS A C 1
ATOM 2094 O O . LYS A 1 283 ? 4.380 30.037 -11.398 1.00 29.64 283 LYS A O 1
ATOM 2099 N N . ALA A 1 284 ? 5.794 28.340 -11.021 1.00 32.53 284 ALA A N 1
ATOM 2100 C CA . ALA A 1 284 ? 5.960 28.549 -9.586 1.00 32.53 284 ALA A CA 1
ATOM 2101 C C . ALA A 1 284 ? 7.282 29.293 -9.350 1.00 32.53 284 ALA A C 1
ATOM 2103 O O . ALA A 1 284 ? 8.347 28.685 -9.231 1.00 32.53 284 ALA A O 1
ATOM 2104 N N . VAL A 1 285 ? 7.202 30.617 -9.322 1.00 25.56 285 VAL A N 1
ATOM 2105 C CA . VAL A 1 285 ? 8.206 31.516 -8.747 1.00 25.56 285 VAL A CA 1
ATOM 2106 C C . VAL A 1 285 ? 7.451 32.380 -7.741 1.00 25.56 285 VAL A C 1
ATOM 2108 O O . VAL A 1 285 ? 6.262 32.624 -7.927 1.00 25.56 285 VAL A O 1
ATOM 2111 N N . LEU A 1 286 ? 8.113 32.773 -6.650 1.00 29.91 286 LEU A N 1
ATOM 2112 C CA . LEU A 1 286 ? 7.628 33.776 -5.703 1.00 29.91 286 LEU A CA 1
ATOM 2113 C C . LEU A 1 286 ? 7.469 35.115 -6.450 1.00 29.91 286 LEU A C 1
ATOM 2115 O O . LEU A 1 286 ? 8.335 35.980 -6.377 1.00 29.91 286 LEU A O 1
ATOM 2119 N N . GLU A 1 287 ? 6.414 35.242 -7.244 1.00 26.62 287 GLU A N 1
ATOM 2120 C CA . GLU A 1 287 ? 5.958 36.509 -7.787 1.00 26.62 287 GLU A CA 1
ATOM 2121 C C . GLU A 1 287 ? 5.033 37.125 -6.746 1.00 26.62 287 GLU A C 1
ATOM 2123 O O . GLU A 1 287 ? 4.072 36.506 -6.281 1.00 26.62 287 GLU A O 1
ATOM 2128 N N . VAL A 1 288 ? 5.371 38.350 -6.352 1.00 33.00 288 VAL A N 1
ATOM 2129 C CA . VAL A 1 288 ? 4.409 39.283 -5.781 1.00 33.00 288 VAL A CA 1
ATOM 2130 C C . VAL A 1 288 ? 3.314 39.411 -6.833 1.00 33.00 288 VAL A C 1
ATOM 2132 O O . VAL A 1 288 ? 3.506 40.054 -7.859 1.00 33.00 288 VAL A O 1
ATOM 2135 N N . LEU A 1 289 ? 2.210 38.696 -6.635 1.00 33.28 289 LEU A N 1
ATOM 2136 C CA . LEU A 1 289 ? 1.032 38.865 -7.462 1.00 33.28 289 LEU A CA 1
ATOM 2137 C C . LEU A 1 289 ? 0.381 40.171 -7.022 1.00 33.28 289 LEU A C 1
ATOM 2139 O O . LEU A 1 289 ? -0.279 40.233 -5.985 1.00 33.28 289 LEU A O 1
ATOM 2143 N N . GLU A 1 290 ? 0.636 41.222 -7.790 1.00 30.39 290 GLU A N 1
ATOM 2144 C CA . GLU A 1 290 ? -0.142 42.448 -7.718 1.00 30.39 290 GLU A CA 1
ATOM 2145 C C . GLU A 1 290 ? -1.533 42.137 -8.266 1.00 30.39 290 GLU A C 1
ATOM 2147 O O . GLU A 1 290 ? -1.690 41.702 -9.409 1.00 30.39 290 GLU A O 1
ATOM 2152 N N . PHE A 1 291 ? -2.546 42.313 -7.428 1.00 37.53 291 PHE A N 1
ATOM 2153 C CA . PHE A 1 291 ? -3.928 42.196 -7.845 1.00 37.53 291 PHE A CA 1
ATOM 2154 C C . PHE A 1 291 ? -4.650 43.497 -7.519 1.00 37.53 291 PHE A C 1
ATOM 2156 O O . PHE A 1 291 ? -4.748 43.870 -6.353 1.00 37.53 291 PHE A O 1
ATOM 2163 N N . GLU A 1 292 ? -5.213 44.144 -8.533 1.00 32.78 292 GLU A N 1
ATOM 2164 C CA . GLU A 1 292 ? -6.334 45.060 -8.338 1.00 32.78 292 GLU A CA 1
ATOM 2165 C C . GLU A 1 292 ? -7.616 44.226 -8.409 1.00 32.78 292 GLU A C 1
ATOM 2167 O O . GLU A 1 292 ? -7.915 43.614 -9.438 1.00 32.78 292 GLU A O 1
ATOM 2172 N N . PHE A 1 293 ? -8.362 44.144 -7.306 1.00 37.22 293 PHE A N 1
ATOM 2173 C CA . PHE A 1 293 ? -9.638 43.433 -7.269 1.00 37.22 293 PHE A CA 1
ATOM 2174 C C . PHE A 1 293 ? -10.801 44.416 -7.106 1.00 37.22 293 PHE A C 1
ATOM 2176 O O . PHE A 1 293 ? -10.921 45.074 -6.077 1.00 37.22 293 PHE A O 1
ATOM 2183 N N . SER A 1 294 ? -11.727 44.418 -8.066 1.00 39.06 294 SER A N 1
ATOM 2184 C CA . SER A 1 294 ? -13.137 44.739 -7.822 1.00 39.06 294 SER A CA 1
ATOM 2185 C C . SER A 1 294 ? -13.994 43.595 -8.383 1.00 39.06 294 SER A C 1
ATOM 2187 O O . SER A 1 294 ? -14.013 43.328 -9.583 1.00 39.06 294 SER A O 1
ATOM 2189 N N . GLY A 1 295 ? -14.626 42.811 -7.503 1.00 40.12 295 GLY A N 1
ATOM 2190 C CA . GLY A 1 295 ? -15.417 41.647 -7.917 1.00 40.12 295 GLY A CA 1
ATOM 2191 C C . GLY A 1 295 ? -15.714 40.626 -6.807 1.00 40.12 295 GLY A C 1
ATOM 2192 O O . GLY A 1 295 ? -15.201 40.748 -5.696 1.00 40.12 295 GLY A O 1
ATOM 2193 N N . PRO A 1 296 ? -16.566 39.617 -7.094 1.00 34.44 296 PRO A N 1
ATOM 2194 C CA . PRO A 1 296 ? -17.062 38.647 -6.114 1.00 34.44 296 PRO A CA 1
ATOM 2195 C C . PRO A 1 296 ? -15.962 37.718 -5.555 1.00 34.44 296 PRO A C 1
ATOM 2197 O O . PRO A 1 296 ? -14.888 37.605 -6.148 1.00 34.44 296 PRO A O 1
ATOM 2200 N N . PRO A 1 297 ? -16.231 37.000 -4.441 1.00 40.00 297 PRO A N 1
ATOM 2201 C CA . PRO A 1 297 ? -15.222 36.263 -3.680 1.00 40.00 297 PRO A CA 1
ATOM 2202 C C . PRO A 1 297 ? -14.366 35.320 -4.531 1.00 40.00 297 PRO A C 1
ATOM 2204 O O . PRO A 1 297 ? -14.877 34.418 -5.201 1.00 40.00 297 PRO A O 1
ATOM 2207 N N . VAL A 1 298 ? -13.046 35.474 -4.439 1.00 42.25 298 VAL A N 1
ATOM 2208 C CA . VAL A 1 298 ? -12.081 34.625 -5.143 1.00 42.25 298 VAL A CA 1
ATOM 2209 C C . VAL A 1 298 ? -11.673 33.458 -4.244 1.00 42.25 298 VAL A C 1
ATOM 2211 O O . VAL A 1 298 ? -11.162 33.639 -3.139 1.00 42.25 298 VAL A O 1
ATOM 2214 N N . LYS A 1 299 ? -11.869 32.225 -4.723 1.00 42.19 299 LYS A N 1
ATOM 2215 C CA . LYS A 1 299 ? -11.300 31.028 -4.087 1.00 42.19 299 LYS A CA 1
ATOM 2216 C C . LYS A 1 299 ? -9.887 30.804 -4.603 1.00 42.19 299 LYS A C 1
ATOM 2218 O O . LYS A 1 299 ? -9.713 30.414 -5.753 1.00 42.19 299 LYS A O 1
ATOM 2223 N N . LEU A 1 300 ? -8.895 30.986 -3.738 1.00 47.41 300 LEU A N 1
ATOM 2224 C CA . LEU A 1 300 ? -7.506 30.675 -4.061 1.00 47.41 300 LEU A CA 1
ATOM 2225 C C . LEU A 1 300 ? -7.201 29.206 -3.711 1.00 47.41 300 LEU A C 1
ATOM 2227 O O . LEU A 1 300 ? -7.383 28.800 -2.559 1.00 47.41 300 LEU A O 1
ATOM 2231 N N . PRO A 1 301 ? -6.765 28.376 -4.676 1.00 41.38 301 PRO A N 1
ATOM 2232 C CA . PRO A 1 301 ? -6.360 27.008 -4.397 1.00 41.38 301 PRO A CA 1
ATOM 2233 C C . PRO A 1 301 ? -4.937 27.002 -3.830 1.00 41.38 301 PRO A C 1
ATOM 2235 O O . PRO A 1 301 ? -3.961 27.052 -4.574 1.00 41.38 301 PRO A O 1
ATOM 2238 N N . PHE A 1 302 ? -4.803 26.906 -2.510 1.00 47.16 302 PHE A N 1
ATOM 2239 C CA . PHE A 1 302 ? -3.507 26.624 -1.895 1.00 47.16 302 PHE A CA 1
ATOM 2240 C C . PHE A 1 302 ? -3.310 25.106 -1.780 1.00 47.16 302 PHE A C 1
ATOM 2242 O O . PHE A 1 302 ? -4.175 24.394 -1.268 1.00 47.16 302 PHE A O 1
ATOM 2249 N N . GLY A 1 303 ? -2.174 24.600 -2.270 1.00 44.91 303 GLY A N 1
ATOM 2250 C CA . GLY A 1 303 ? -1.670 23.284 -1.867 1.00 44.91 303 GLY A CA 1
ATOM 2251 C C . GLY A 1 303 ? -1.175 23.317 -0.416 1.00 44.91 303 GLY A C 1
ATOM 2252 O O . GLY A 1 303 ? -1.064 24.391 0.170 1.00 44.91 303 GLY A O 1
ATOM 2253 N N . GLU A 1 304 ? -0.868 22.156 0.172 1.00 42.25 304 GLU A N 1
ATOM 2254 C CA . GLU A 1 304 ? -0.266 22.085 1.512 1.00 42.25 304 GLU A CA 1
ATOM 2255 C C . GLU A 1 304 ? 1.011 22.948 1.567 1.00 42.25 304 GLU A C 1
ATOM 2257 O O . GLU A 1 304 ? 2.040 22.591 0.992 1.00 42.25 304 GLU A O 1
ATOM 2262 N N . SER A 1 305 ? 0.941 24.102 2.237 1.00 42.44 305 SER A N 1
ATOM 2263 C CA . SER A 1 305 ? 2.096 24.972 2.466 1.00 42.44 305 SER A CA 1
ATOM 2264 C C . SER A 1 305 ? 2.724 24.644 3.813 1.00 42.44 305 SER A C 1
ATOM 2266 O O . SER A 1 305 ? 2.048 24.635 4.841 1.00 42.44 305 SER A O 1
ATOM 2268 N N . THR A 1 306 ? 4.035 24.406 3.828 1.00 37.28 306 THR A N 1
ATOM 2269 C CA . THR A 1 306 ? 4.814 24.214 5.062 1.00 37.28 306 THR A CA 1
ATOM 2270 C C . THR A 1 306 ? 5.423 25.517 5.591 1.00 37.28 306 THR A C 1
ATOM 2272 O O . THR A 1 306 ? 6.172 25.479 6.564 1.00 37.28 306 THR A O 1
ATOM 2275 N N . GLY A 1 307 ? 5.136 26.658 4.955 1.00 41.88 307 GLY A N 1
ATOM 2276 C CA . GLY A 1 307 ? 5.615 27.985 5.351 1.00 41.88 307 GLY A CA 1
ATOM 2277 C C . GLY A 1 307 ? 4.477 29.008 5.465 1.00 41.88 307 GLY A C 1
ATOM 2278 O O . GLY A 1 307 ? 3.381 28.757 4.954 1.00 41.88 307 GLY A O 1
ATOM 2279 N N . PRO A 1 308 ? 4.712 30.148 6.142 1.00 42.44 308 PRO A N 1
ATOM 2280 C CA . PRO A 1 308 ? 3.737 31.232 6.213 1.00 42.44 308 PRO A CA 1
ATOM 2281 C C . PRO A 1 308 ? 3.437 31.759 4.806 1.00 42.44 308 PRO A C 1
ATOM 2283 O O . PRO A 1 308 ? 4.351 31.959 4.005 1.00 42.44 308 PRO A O 1
ATOM 2286 N N . VAL A 1 309 ? 2.157 31.974 4.509 1.00 47.75 309 VAL A N 1
ATOM 2287 C CA . VAL A 1 309 ? 1.724 32.626 3.268 1.00 47.75 309 VAL A CA 1
ATOM 2288 C C . VAL A 1 309 ? 1.531 34.102 3.586 1.00 47.75 309 VAL A C 1
ATOM 2290 O O . VAL A 1 309 ? 0.766 34.453 4.488 1.00 47.75 309 VAL A O 1
ATOM 2293 N N . VAL A 1 310 ? 2.253 34.961 2.869 1.00 44.34 310 VAL A N 1
ATOM 2294 C CA . VAL A 1 310 ? 2.136 36.415 2.995 1.00 44.34 310 VAL A CA 1
ATOM 2295 C C . VAL A 1 310 ? 1.250 36.906 1.858 1.00 44.34 310 VAL A C 1
ATOM 2297 O O . VAL A 1 310 ? 1.611 36.763 0.692 1.00 44.34 310 VAL A O 1
ATOM 2300 N N . LEU A 1 311 ? 0.087 37.457 2.200 1.00 51.47 311 LEU A N 1
ATOM 2301 C CA . LEU A 1 311 ? -0.771 38.179 1.267 1.00 51.47 311 LEU A CA 1
ATOM 2302 C C . LEU A 1 311 ? -0.542 39.672 1.492 1.00 51.47 311 LEU A C 1
ATOM 2304 O O . LEU A 1 311 ? -0.821 40.197 2.572 1.00 51.47 311 LEU A O 1
ATOM 2308 N N . VAL A 1 312 ? -0.001 40.341 0.479 1.00 45.00 312 VAL A N 1
ATOM 2309 C CA . VAL A 1 312 ? 0.119 41.800 0.454 1.00 45.00 312 VAL A CA 1
ATOM 2310 C C . VAL A 1 312 ? -1.139 42.331 -0.227 1.00 45.00 312 VAL A C 1
ATOM 2312 O O . VAL A 1 312 ? -1.376 42.005 -1.387 1.00 45.00 312 VAL A O 1
ATOM 2315 N N . LEU A 1 313 ? -1.967 43.077 0.508 1.00 47.28 313 LEU A N 1
ATOM 2316 C CA . LEU A 1 313 ? -3.113 43.794 -0.048 1.00 47.28 313 LEU A CA 1
ATOM 2317 C C . LEU A 1 313 ? -2.708 45.266 -0.160 1.00 47.28 313 LEU A C 1
ATOM 2319 O O . LEU A 1 313 ? -2.427 45.895 0.865 1.00 47.28 313 LEU A O 1
ATOM 2323 N N . ASN A 1 314 ? -2.647 45.774 -1.390 1.00 45.56 314 ASN A N 1
ATOM 2324 C CA . ASN A 1 314 ? -2.535 47.206 -1.666 1.00 45.56 314 ASN A CA 1
ATOM 2325 C C . ASN A 1 314 ? -3.930 47.794 -1.857 1.00 45.56 314 ASN A C 1
ATOM 2327 O O . ASN A 1 314 ? -4.754 47.111 -2.506 1.00 45.56 314 ASN A O 1
#

Radius of gyration: 27.94 Å; chains: 1; bounding box: 57×77×80 Å

Foldseek 3Di:
DPPVVVVVVVVVVVVVVVVVVVPPDPLLFAQFAWDDDPLEIETEHAAEEDEDLQDPVLQVLLQVLQQVQAVVPQAHDPLGTYHYGYHYHYDDDDDSNHAAEYEDEDPPPPDQWAKDPPFAEHRGDHIYTYDYSPDDSLSSNLRVLSNLVDAAQWDFPDVVVTDIAGHPPCNQDSSDDSNHGHDSVSVNVSCVRNVHDRDPVSVVPVPPPDDPDPPPDDDDDDDAEDDADEDADDQPDADEDEDEDDPRHPWYKYKYFFHDYWYWYFYDADDDDDDDDDPDDPDDDPDLPDDDDDDGTDGDDDDRDPGIDINTGD

Secondary structure (DSSP, 8-state):
-HHHHHHHHHHHHHHHHHHHHHS-------SEEEEEETTEEEEEEEEEEESTT--HHHHHHHHHHHHHHHHTT--EETTEEEEEEEEEEESSS--TTSEEEEEEP-TTS----EEPSSPP-TTS---EEEEETT--HHHHHHHHHHHTTPPP-EEEEEETTEEEEEPTT-TTBTTT-TTSB--HHHHHHHHHHTT----GGGGGTTS--------------PPSSSPPEEE---TT--S--EE---GGG-SEEEEEPP-SS--EE-----S-----PPP-----S---------SSPP-------SS-EEEEE-

Sequence (314 aa):
MNSKLTAFRRAMVFLLTLVVLLMGTPDSLAKTTVAEKDCVITITLNIQISGPGATAAVAQKIKTEIENCYNNQNFKFDCCKVKFVVNVKNGGPRDPNSHQIKIVKDPGGKYVSNVKNPLPKPNGRSGSGTWSDHAAGQTYAHEAGHLMGLKDKYKTVSKKPRRTKPCKGHEKDKMATLSGKPQQSDVNKIIKDAGVSCPAKCKKGKAKSSDSGTKKVADVSLPTTGETVFVALDPQATVSTTVQIPEALGGGVVTVGPFAGSLTLMIDGPPDGELNPLSDPTKAVLEVLEFEFSGPPVKLPFGESTGPVVLVLN